Protein 2W4E (pdb70)

Solvent-accessible surface area: 11841 Å² total; per-residue (Å²): 121,150,104,48,90,52,13,0,20,0,0,0,0,12,79,145,8,50,0,0,2,1,96,22,92,50,150,48,42,160,45,77,12,23,8,2,0,22,18,49,24,102,202,76,25,93,61,42,55,0,0,48,52,16,1,114,117,31,6,31,2,59,28,95,71,77,24,101,24,40,24,6,36,2,9,6,43,113,32,31,20,29,13,65,1,14,0,0,8,23,6,96,56,99,137,70,93,101,14,58,40,78,2,74,60,0,4,113,27,10,97,61,17,88,10,83,3,4,6,0,2,2,0,1,26,29,0,63,34,32,0,77,179,102,64,52,60,145,91,15,0,15,0,0,0,0,12,77,140,9,50,0,0,1,2,76,44,116,52,157,30,27,207,42,65,6,12,5,2,0,24,16,42,25,76,185,90,32,98,49,45,53,0,0,47,60,18,1,114,112,26,5,31,2,58,28,96,73,76,25,99,25,39,21,4,40,3,21,4,44,124,27,37,28,27,20,63,1,12,0,0,8,22,4,95,88,139,110,119,37,59,46,79,2,75,60,0,5,106,19,9,93,62,20,86,7,74,6,4,6,0,3,2,0,0,28,31,0,64,33,29,0,78,178,100,59,51,63

Structure (mmCIF, N/CA/C/O backbone):
data_2W4E
#
_entry.id   2W4E
#
_cell.length_a   61.301
_cell.length_b   61.301
_cell.length_c   165.752
_cell.angle_alpha   90.00
_cell.angle_beta   90.00
_cell.angle_gamma   90.00
#
_symmetry.space_group_name_H-M   'P 43 21 2'
#
loop_
_entity.id
_entity.type
_entity.pdbx_description
1 polymer 'MUTT/NUDIX FAMILY PROTEIN'
2 water water
#
loop_
_atom_site.group_PDB
_atom_site.id
_atom_site.type_symbol
_atom_site.label_atom_id
_atom_site.label_alt_id
_atom_site.label_comp_id
_atom_site.label_asym_id
_atom_site.label_entity_id
_atom_site.label_seq_id
_atom_site.pdbx_PDB_ins_code
_atom_site.Cartn_x
_atom_site.Cartn_y
_atom_site.Cartn_z
_atom_site.occupancy
_atom_site.B_iso_or_equiv
_atom_site.auth_seq_id
_atom_site.auth_comp_id
_atom_site.auth_asym_id
_atom_site.auth_atom_id
_atom_site.pdbx_PDB_model_num
ATOM 1 N N . ARG A 1 1 ? -26.609 -4.275 -9.539 1.00 59.23 56 ARG A N 1
ATOM 2 C CA . ARG A 1 1 ? -27.395 -3.481 -8.548 1.00 59.06 56 ARG A CA 1
ATOM 3 C C . ARG A 1 1 ? -26.560 -3.344 -7.281 1.00 58.78 56 ARG A C 1
ATOM 4 O O . ARG A 1 1 ? -26.371 -4.335 -6.553 1.00 59.43 56 ARG A O 1
ATOM 5 N N . PRO A 1 2 ? -26.049 -2.121 -7.012 1.00 58.00 57 PRO A N 1
ATOM 6 C CA . PRO A 1 2 ? -25.040 -2.002 -5.957 1.00 56.96 57 PRO A CA 1
ATOM 7 C C . PRO A 1 2 ? -25.549 -2.180 -4.521 1.00 56.00 57 PRO A C 1
ATOM 8 O O . PRO A 1 2 ? -26.382 -1.413 -4.016 1.00 56.31 57 PRO A O 1
ATOM 12 N N . ARG A 1 3 ? -25.074 -3.254 -3.910 1.00 53.91 58 ARG A N 1
ATOM 13 C CA . ARG A 1 3 ? -24.889 -3.296 -2.479 1.00 51.64 58 ARG A CA 1
ATOM 14 C C . ARG A 1 3 ? -23.475 -3.881 -2.346 1.00 49.72 58 ARG A C 1
ATOM 15 O O . ARG A 1 3 ? -23.123 -4.859 -3.026 1.00 50.00 58 ARG A O 1
ATOM 19 N N . GLY A 1 4 ? -22.635 -3.213 -1.564 1.00 46.79 59 GLY A N 1
ATOM 20 C CA . GLY A 1 4 ? -21.248 -3.638 -1.386 1.00 43.04 59 GLY A CA 1
ATOM 21 C C . GLY A 1 4 ? -21.121 -4.944 -0.620 1.00 39.58 59 GLY A C 1
ATOM 22 O O . GLY A 1 4 ? -22.126 -5.470 -0.132 1.00 39.07 59 GLY A O 1
ATOM 23 N N . PRO A 1 5 ? -19.891 -5.489 -0.532 1.00 37.15 60 PRO A N 1
ATOM 24 C CA . PRO A 1 5 ? -19.749 -6.726 0.230 1.00 34.87 60 PRO A CA 1
ATOM 25 C C . PRO A 1 5 ? -19.968 -6.423 1.724 1.00 32.86 60 PRO A C 1
ATOM 26 O O . PRO A 1 5 ? -19.661 -5.323 2.193 1.00 31.06 60 PRO A O 1
ATOM 30 N N . ARG A 1 6 ? -20.551 -7.377 2.446 1.00 31.48 61 ARG A N 1
ATOM 31 C CA . ARG A 1 6 ? -20.827 -7.196 3.873 1.00 30.03 61 ARG A CA 1
ATOM 32 C C . ARG A 1 6 ? -20.478 -8.477 4.618 1.00 28.19 61 ARG A C 1
ATOM 33 O O . ARG A 1 6 ? -20.633 -9.562 4.075 1.00 27.93 61 ARG A O 1
ATOM 41 N N . ALA A 1 7 ? -20.026 -8.355 5.870 1.00 26.18 62 ALA A N 1
ATOM 42 C CA . ALA A 1 7 ? -19.906 -9.522 6.743 1.00 24.07 62 ALA A CA 1
ATOM 43 C C . ALA A 1 7 ? -20.526 -9.129 8.073 1.00 23.34 62 ALA A C 1
ATOM 44 O O . ALA A 1 7 ? -20.568 -7.931 8.427 1.00 22.64 62 ALA A O 1
ATOM 46 N N A VAL A 1 8 ? -20.993 -10.136 8.804 0.50 22.87 63 VAL A N 1
ATOM 47 N N B VAL A 1 8 ? -21.020 -10.130 8.795 0.50 23.10 63 VAL A N 1
ATOM 48 C CA A VAL A 1 8 ? -21.590 -9.938 10.114 0.50 21.55 63 VAL A CA 1
ATOM 49 C CA B VAL A 1 8 ? -21.592 -9.941 10.123 0.50 22.09 63 VAL A CA 1
ATOM 50 C C A VAL A 1 8 ? -20.665 -10.509 11.180 0.50 21.93 63 VAL A C 1
ATOM 51 C C B VAL A 1 8 ? -20.628 -10.483 11.160 0.50 22.20 63 VAL A C 1
ATOM 52 O O A VAL A 1 8 ? -20.016 -11.517 10.943 0.50 21.95 63 VAL A O 1
ATOM 53 O O B VAL A 1 8 ? -19.924 -11.446 10.887 0.50 22.08 63 VAL A O 1
ATOM 60 N N . PHE A 1 9 ? -20.535 -9.815 12.314 1.00 21.67 64 PHE A N 1
ATOM 61 C CA . PHE A 1 9 ? -19.702 -10.286 13.408 1.00 22.16 64 PHE A CA 1
ATOM 62 C C . PHE A 1 9 ? -20.641 -10.386 14.587 1.00 21.38 64 PHE A C 1
ATOM 63 O O . PHE A 1 9 ? -21.451 -9.493 14.822 1.00 22.85 64 PHE A O 1
ATOM 71 N N . ILE A 1 10 ? -20.539 -11.482 15.312 1.00 20.71 65 ILE A N 1
ATOM 72 C CA . ILE A 1 10 ? -21.435 -11.776 16.414 1.00 18.53 65 ILE A CA 1
ATOM 73 C C . ILE A 1 10 ? -20.674 -12.103 17.668 1.00 17.96 65 ILE A C 1
ATOM 74 O O . ILE A 1 10 ? -19.935 -13.121 17.733 1.00 17.87 65 ILE A O 1
ATOM 79 N N . LEU A 1 11 ? -20.902 -11.302 18.694 1.00 17.33 66 LEU A N 1
ATOM 80 C CA . LEU A 1 11 ? -20.423 -11.649 20.020 1.00 18.76 66 LEU A CA 1
ATOM 81 C C . LEU A 1 11 ? -21.529 -12.443 20.763 1.00 17.03 66 LEU A C 1
ATOM 82 O O . LEU A 1 11 ? -22.515 -11.863 21.190 1.00 17.74 66 LEU A O 1
ATOM 87 N N . PRO A 1 12 ? -21.374 -13.773 20.911 1.00 19.23 67 PRO A N 1
ATOM 88 C CA . PRO A 1 12 ? -22.445 -14.568 21.488 1.00 18.32 67 PRO A CA 1
ATOM 89 C C . PRO A 1 12 ? -22.226 -14.701 23.002 1.00 19.63 67 PRO A C 1
ATOM 90 O O . PRO A 1 12 ? -21.101 -15.038 23.448 1.00 19.41 67 PRO A O 1
ATOM 94 N N . VAL A 1 13 ? -23.263 -14.418 23.795 1.00 19.31 68 VAL A N 1
ATOM 95 C CA . VAL A 1 13 ? -23.138 -14.476 25.256 1.00 19.52 68 VAL A CA 1
ATOM 96 C C . VAL A 1 13 ? -24.259 -15.372 25.814 1.00 21.34 68 VAL A C 1
ATOM 97 O O . VAL A 1 13 ? -25.447 -15.190 25.470 1.00 20.50 68 VAL A O 1
ATOM 101 N N . THR A 1 14 ? -23.889 -16.312 26.675 1.00 21.71 69 THR A N 1
ATOM 102 C CA . THR A 1 14 ? -24.877 -17.239 27.273 1.00 23.82 69 THR A CA 1
ATOM 103 C C . THR A 1 14 ? -25.662 -16.575 28.429 1.00 23.88 69 THR A C 1
ATOM 104 O O . THR A 1 14 ? -25.280 -15.483 28.904 1.00 23.61 69 THR A O 1
ATOM 108 N N . ALA A 1 15 ? -26.745 -17.220 28.862 1.00 23.41 70 ALA A N 1
ATOM 109 C CA . ALA A 1 15 ? -27.492 -16.829 30.071 1.00 25.25 70 ALA A CA 1
ATOM 110 C C . ALA A 1 15 ? -26.582 -16.699 31.283 1.00 25.90 70 ALA A C 1
ATOM 111 O O . ALA A 1 15 ? -26.830 -15.877 32.155 1.00 27.58 70 ALA A O 1
ATOM 113 N N . GLN A 1 16 ? -25.526 -17.503 31.323 1.00 26.08 71 GLN A N 1
ATOM 114 C CA . GLN A 1 16 ? -24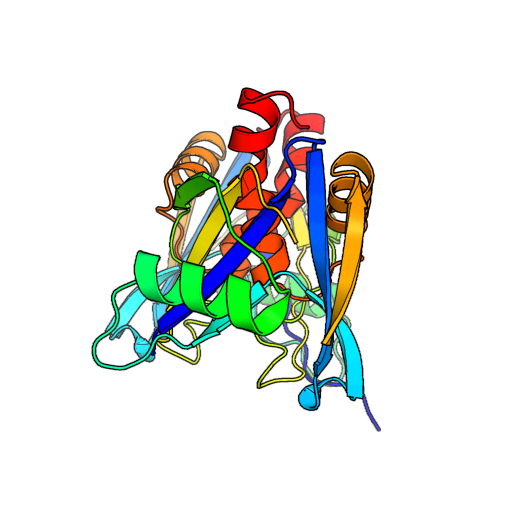.541 -17.469 32.410 1.00 28.10 71 GLN A CA 1
ATOM 115 C C . GLN A 1 16 ? -23.476 -16.366 32.264 1.00 27.85 71 GLN A C 1
ATOM 116 O O . GLN A 1 16 ? -22.586 -16.273 33.097 1.00 30.53 71 GLN A O 1
ATOM 122 N N . GLY A 1 17 ? -23.536 -15.540 31.240 1.00 26.31 72 GLY A N 1
ATOM 123 C CA . GLY A 1 17 ? -22.519 -14.473 31.091 1.00 26.12 72 GLY A CA 1
ATOM 124 C C . GLY A 1 17 ? -21.160 -14.987 30.654 1.00 25.21 72 GLY A C 1
ATOM 125 O O . GLY A 1 17 ? -20.140 -14.512 31.142 1.00 24.88 72 GLY A O 1
ATOM 126 N N . GLU A 1 18 ? -21.155 -15.997 29.774 1.00 24.69 73 GLU A N 1
ATOM 127 C CA . GLU A 1 18 ? -19.938 -16.448 29.119 1.00 25.21 73 GLU A CA 1
ATOM 128 C C . GLU A 1 18 ? -19.961 -16.037 27.665 1.00 25.04 73 GLU A C 1
ATOM 129 O O . GLU A 1 18 ? -21.031 -16.046 27.025 1.00 24.96 73 GLU A O 1
ATOM 135 N N . ALA A 1 19 ? -18.803 -15.642 27.151 1.00 24.05 74 ALA A N 1
ATOM 136 C CA . ALA A 1 19 ? -18.683 -15.368 25.720 1.00 24.83 74 ALA A CA 1
ATOM 137 C C . ALA A 1 19 ? -18.384 -16.674 25.007 1.00 24.90 74 ALA A C 1
ATOM 138 O O . ALA A 1 19 ? -17.619 -17.501 25.505 1.00 26.01 74 ALA A O 1
ATOM 140 N N . VAL A 1 20 ? -18.962 -16.851 23.834 1.00 24.15 75 VAL A N 1
ATOM 141 C CA . VAL A 1 20 ? -18.639 -17.989 23.010 1.00 24.03 75 VAL A CA 1
ATOM 142 C C . VAL A 1 20 ? -17.684 -17.562 21.896 1.00 24.54 75 VAL A C 1
ATOM 143 O O . VAL A 1 20 ? -18.135 -17.028 20.880 1.00 23.99 75 VAL A O 1
ATOM 147 N N . LEU A 1 21 ? -16.389 -17.813 22.102 1.00 22.98 76 LEU A N 1
ATOM 148 C CA . LEU A 1 21 ? -15.351 -17.474 21.121 1.00 25.23 76 LEU A CA 1
ATOM 149 C C . LEU A 1 21 ? -14.940 -18.666 20.285 1.00 24.85 76 LEU A C 1
ATOM 150 O O . LEU A 1 21 ? -15.309 -19.786 20.578 1.00 24.92 76 LEU A O 1
ATOM 155 N N . ILE A 1 22 ? -14.162 -18.409 19.242 1.00 25.71 77 ILE A N 1
ATOM 156 C CA . ILE A 1 22 ? -13.526 -19.471 18.473 1.00 26.28 77 ILE A CA 1
ATOM 157 C C . ILE A 1 22 ? -12.021 -19.234 18.331 1.00 27.10 77 ILE A C 1
ATOM 158 O O . ILE A 1 22 ? -11.556 -18.080 18.409 1.00 26.64 77 ILE A O 1
ATOM 163 N N . ARG A 1 23 ? -11.271 -20.323 18.148 1.00 27.87 78 ARG A N 1
ATOM 164 C CA . ARG A 1 23 ? -9.854 -20.222 17.749 1.00 28.65 78 ARG A CA 1
ATOM 1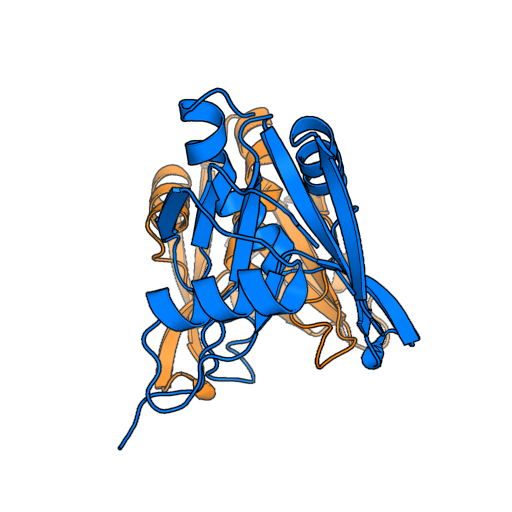65 C C . ARG A 1 23 ? -9.859 -20.795 16.373 1.00 28.27 78 ARG A C 1
ATOM 166 O O . ARG A 1 23 ? -10.198 -21.956 16.162 1.00 29.73 78 ARG A O 1
ATOM 174 N N . GLN A 1 24 ? -9.534 -19.951 15.419 1.00 27.53 79 GLN A N 1
ATOM 175 C CA . GLN A 1 24 ? -9.595 -20.305 14.038 1.00 26.80 79 GLN A CA 1
ATOM 176 C C . GLN A 1 24 ? -8.208 -20.161 13.423 1.00 26.19 79 GLN A C 1
ATOM 177 O O . GLN A 1 24 ? -7.565 -19.147 13.615 1.00 24.89 79 GLN A O 1
ATOM 183 N N . PHE A 1 25 ? -7.769 -21.186 12.694 1.00 27.05 80 PHE 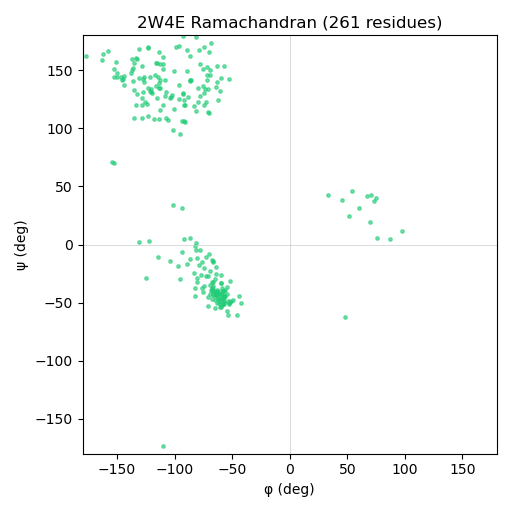A N 1
ATOM 184 C CA . PHE A 1 25 ? -6.527 -21.103 11.916 1.00 28.34 80 PHE A CA 1
ATOM 185 C C . PHE A 1 25 ? -6.660 -19.990 10.878 1.00 27.78 80 PHE A C 1
ATOM 186 O O . PHE A 1 25 ? -7.675 -19.900 10.176 1.00 29.08 80 PHE A O 1
ATOM 194 N N . ARG A 1 26 ? -5.657 -19.130 10.795 1.00 26.72 81 ARG A N 1
ATOM 195 C CA . ARG A 1 26 ? -5.622 -18.116 9.766 1.00 26.75 81 ARG A CA 1
ATOM 196 C C . ARG A 1 26 ? -4.344 -18.215 8.970 1.00 26.77 81 ARG A C 1
ATOM 197 O O . ARG A 1 26 ? -3.231 -18.039 9.504 1.00 26.08 81 ARG A O 1
ATOM 205 N N . TYR A 1 27 ? -4.490 -18.428 7.675 1.00 25.89 82 TYR A N 1
ATOM 206 C CA . TYR A 1 27 ? -3.329 -18.607 6.812 1.00 25.66 82 TYR A CA 1
ATOM 207 C C . TYR A 1 27 ? -2.297 -17.471 6.840 1.00 24.07 82 TYR A C 1
ATOM 208 O O . TYR A 1 27 ? -1.074 -17.733 6.812 1.00 23.60 82 TYR A O 1
ATOM 217 N N . PRO A 1 28 ? -2.748 -16.204 6.909 1.00 23.72 83 PRO A N 1
ATOM 218 C CA . PRO A 1 28 ? -1.670 -15.233 6.956 1.00 23.70 83 PRO A CA 1
ATOM 219 C C . PRO A 1 28 ? -0.823 -15.288 8.231 1.00 23.64 83 PRO A C 1
ATOM 220 O O . PRO A 1 28 ? 0.264 -14.695 8.258 1.00 22.53 83 PRO A O 1
ATOM 224 N N . LEU A 1 29 ? -1.317 -15.974 9.265 1.00 22.98 84 LEU A N 1
ATOM 225 C CA . LEU A 1 29 ? -0.549 -16.134 10.508 1.00 24.29 84 LEU A CA 1
ATOM 226 C C . LEU A 1 29 ? 0.200 -17.476 10.567 1.00 24.29 84 LEU A C 1
ATOM 227 O O . LEU A 1 29 ? 1.131 -17.586 11.338 1.00 24.64 84 LEU A O 1
ATOM 232 N N . ARG A 1 30 ? -0.211 -18.452 9.747 1.00 24.54 85 ARG A N 1
ATOM 233 C CA . ARG A 1 30 ? 0.075 -19.906 9.927 1.00 24.52 85 ARG A CA 1
ATOM 234 C C . ARG A 1 30 ? -0.169 -20.320 11.363 1.00 24.82 85 ARG A C 1
ATOM 235 O O . ARG A 1 30 ? 0.598 -21.089 11.934 1.00 24.69 85 ARG A O 1
ATOM 243 N N . ALA A 1 31 ? -1.203 -19.764 11.963 1.00 23.99 86 ALA A N 1
ATOM 244 C CA . ALA A 1 31 ? -1.508 -20.048 13.370 1.00 24.60 86 ALA A CA 1
ATOM 245 C C . ALA A 1 31 ? -2.972 -19.745 13.591 1.00 25.43 86 ALA A C 1
ATOM 246 O O . ALA A 1 31 ? -3.617 -19.088 12.747 1.00 26.70 86 ALA A O 1
ATOM 248 N N . THR A 1 32 ? -3.484 -20.198 14.722 1.00 25.01 87 THR A N 1
ATOM 249 C CA . THR A 1 32 ? -4.855 -19.886 15.132 1.00 24.58 87 THR A CA 1
ATOM 250 C C . THR A 1 32 ? -4.867 -18.552 15.881 1.00 24.12 87 THR A C 1
ATOM 251 O O . THR A 1 32 ? -3.806 -18.032 16.342 1.00 23.63 87 THR A O 1
ATOM 255 N N . ILE A 1 33 ? -6.050 -17.967 15.983 1.00 22.64 88 ILE A N 1
ATOM 256 C CA . ILE A 1 33 ? -6.222 -16.717 16.705 1.00 22.80 88 ILE A CA 1
ATOM 257 C C . ILE A 1 33 ? -7.643 -16.684 17.275 1.00 23.13 88 ILE A C 1
ATOM 258 O O . ILE A 1 33 ? -8.576 -17.210 16.660 1.00 23.42 88 ILE A O 1
ATOM 263 N N . THR A 1 34 ? -7.768 -16.107 18.469 1.00 23.19 89 THR A N 1
ATOM 264 C CA . THR A 1 34 ? -9.036 -15.977 19.186 1.00 24.27 89 THR A CA 1
ATOM 265 C C . THR A 1 34 ? -9.903 -14.905 18.503 1.00 23.59 89 THR A C 1
ATOM 266 O O . THR A 1 34 ? -9.464 -13.734 18.325 1.00 24.10 89 THR A O 1
ATOM 270 N N . GLU A 1 35 ? -11.100 -15.316 18.103 1.00 21.66 90 GLU A N 1
ATOM 271 C CA . GLU A 1 35 ? -12.040 -14.449 17.400 1.00 22.43 90 GLU A CA 1
ATOM 272 C C . GLU A 1 35 ? -13.452 -14.637 17.946 1.00 22.32 90 GLU A C 1
ATOM 273 O O . GLU A 1 35 ? -13.759 -15.663 18.580 1.00 22.00 90 GLU A O 1
ATOM 279 N N . ILE A 1 36 ? -14.306 -13.653 17.703 1.00 21.95 91 ILE A N 1
ATOM 280 C CA . ILE A 1 36 ? -15.777 -13.888 17.824 1.00 21.42 91 ILE A CA 1
ATOM 281 C C . ILE A 1 36 ? -16.297 -14.562 16.532 1.00 21.35 91 ILE A C 1
ATOM 282 O O . ILE A 1 36 ? -15.511 -14.826 15.616 1.00 21.97 91 ILE A O 1
ATOM 287 N N . VAL A 1 37 ? -17.594 -14.884 16.471 1.00 20.76 92 VAL A N 1
ATOM 288 C CA . VAL A 1 37 ? -18.205 -15.525 15.308 1.00 21.20 92 VAL A CA 1
ATOM 289 C C . VAL A 1 37 ? -18.308 -14.535 14.175 1.00 22.18 92 VAL A C 1
ATOM 290 O O . VAL A 1 37 ? -18.598 -13.368 14.419 1.00 23.97 92 VAL A O 1
ATOM 294 N N . ALA A 1 38 ? -18.077 -14.975 12.936 1.00 22.64 93 ALA A N 1
ATOM 295 C CA . ALA A 1 38 ? -18.210 -14.062 11.809 1.00 23.44 93 ALA A CA 1
ATOM 296 C C . ALA A 1 38 ? -18.308 -14.809 10.494 1.00 24.04 93 ALA A C 1
ATOM 297 O O . ALA A 1 38 ? -17.853 -15.949 10.388 1.00 24.36 93 ALA A O 1
ATOM 299 N N . GLY A 1 39 ? -18.864 -14.144 9.484 1.00 24.76 94 GLY A N 1
ATOM 300 C CA . GLY A 1 39 ? -18.969 -14.695 8.138 1.00 26.21 94 GLY A CA 1
ATOM 301 C C . GLY A 1 39 ? -19.589 -13.700 7.168 1.00 27.69 94 GLY A C 1
ATOM 302 O O . GLY A 1 39 ? -20.246 -12.738 7.577 1.00 25.99 94 GLY A O 1
ATOM 303 N N . GLY A 1 40 ? -19.396 -13.946 5.872 1.00 29.67 95 GLY A N 1
ATOM 304 C CA . GLY A 1 40 ? -19.951 -13.047 4.848 1.00 31.33 95 GLY A CA 1
ATOM 305 C C . GLY A 1 40 ? -21.460 -13.140 4.809 1.00 32.63 95 GLY A C 1
ATOM 306 O O . GLY A 1 40 ? -22.020 -14.190 5.123 1.00 31.94 95 GLY A O 1
ATOM 307 N N . VAL A 1 41 ? -22.118 -12.042 4.430 1.00 33.85 96 VAL A N 1
ATOM 308 C CA . VAL A 1 41 ? -23.569 -12.017 4.266 1.00 36.14 96 VAL A CA 1
ATOM 309 C C . VAL A 1 41 ? -23.862 -12.436 2.820 1.00 39.77 96 VAL A C 1
ATOM 310 O O . VAL A 1 41 ? -23.295 -11.859 1.895 1.00 40.03 96 VAL A O 1
ATOM 314 N N . GLU A 1 42 ? -24.721 -13.439 2.640 1.00 43.09 97 GLU A N 1
ATOM 315 C CA . GLU A 1 42 ? -25.082 -13.957 1.299 1.00 47.16 97 GLU A CA 1
ATOM 316 C C . GLU A 1 42 ? -25.942 -12.998 0.473 1.00 48.79 97 GLU A C 1
ATOM 317 O O . GLU A 1 42 ? -26.494 -12.032 1.009 1.00 49.20 97 GLU A O 1
ATOM 323 N N . LYS A 1 43 ? -26.039 -13.289 -0.834 1.00 51.23 98 LYS A N 1
ATOM 324 C CA . LYS A 1 43 ? -26.708 -12.432 -1.849 1.00 52.84 98 LYS A CA 1
ATOM 325 C C . LYS A 1 43 ? -28.062 -11.899 -1.425 1.00 53.12 98 LYS A C 1
ATOM 326 O O . LYS A 1 43 ? -28.283 -10.682 -1.382 1.00 53.75 98 LYS A O 1
ATOM 332 N N . GLY A 1 44 ? -28.977 -12.825 -1.155 1.00 53.42 99 GLY A N 1
ATOM 333 C CA . GLY A 1 44 ? -30.341 -12.460 -0.851 1.00 53.00 99 GLY A CA 1
ATOM 334 C C . GLY A 1 44 ? -30.559 -12.523 0.637 1.00 52.84 99 GLY A C 1
ATOM 335 O O . GLY A 1 44 ? -31.660 -12.871 1.085 1.00 53.63 99 GLY A O 1
ATOM 336 N N . GLU A 1 45 ? -29.517 -12.183 1.407 1.00 51.30 100 GLU A N 1
ATOM 337 C CA . GLU A 1 45 ? -29.585 -12.343 2.854 1.00 49.26 100 GLU A CA 1
ATOM 338 C C . GLU A 1 45 ? -29.702 -11.036 3.590 1.00 48.01 100 GLU A C 1
ATOM 339 O O . GLU A 1 45 ? -28.952 -10.102 3.356 1.00 47.90 100 GLU A O 1
ATOM 345 N N . ASP A 1 46 ? -30.659 -10.989 4.495 1.00 46.50 101 ASP A N 1
ATOM 346 C CA . ASP A 1 46 ? -30.790 -9.899 5.424 1.00 45.85 101 ASP A CA 1
ATOM 347 C C . ASP A 1 46 ? -29.753 -10.053 6.552 1.00 44.02 101 ASP A C 1
ATOM 348 O O . ASP A 1 46 ? -29.294 -11.171 6.819 1.00 42.83 101 ASP A O 1
ATOM 353 N N . LEU A 1 47 ? -29.390 -8.939 7.196 1.00 42.15 102 LEU A N 1
ATOM 354 C CA . LEU A 1 47 ? -28.321 -8.937 8.205 1.00 41.26 102 LEU A CA 1
ATOM 355 C C . LEU A 1 47 ? -28.675 -9.849 9.375 1.00 39.28 102 LEU A C 1
ATOM 356 O O . LEU A 1 47 ? -27.837 -10.666 9.788 1.00 38.59 102 LEU A O 1
ATOM 361 N N . GLY A 1 48 ? -29.918 -9.713 9.861 1.00 37.47 103 GLY A N 1
ATOM 362 C CA . GLY A 1 48 ? -30.471 -10.526 10.959 1.00 35.24 103 GLY A CA 1
ATOM 363 C C . GLY A 1 48 ? -30.346 -11.998 10.651 1.00 33.98 103 GLY A C 1
ATOM 364 O O . GLY A 1 48 ? -29.927 -12.784 11.498 1.00 32.54 103 GLY A O 1
ATOM 365 N N . ALA A 1 49 ? -30.653 -12.365 9.398 1.00 33.26 104 ALA A N 1
ATOM 366 C CA . ALA A 1 49 ? -30.657 -13.768 8.972 1.00 32.75 104 ALA A CA 1
ATOM 367 C C . ALA A 1 49 ? -29.265 -14.346 8.772 1.00 32.48 104 ALA A C 1
ATOM 368 O O . ALA A 1 49 ? -29.010 -15.512 9.131 1.00 33.41 104 ALA A O 1
ATOM 370 N N . ALA A 1 50 ? -28.364 -13.560 8.180 1.00 31.23 105 ALA A N 1
ATOM 371 C CA . ALA A 1 50 ? -26.956 -13.968 8.088 1.00 30.33 105 ALA A CA 1
ATOM 372 C C . ALA A 1 50 ? -26.388 -14.249 9.502 1.00 29.38 105 ALA A C 1
ATOM 373 O O . ALA A 1 50 ? -25.680 -15.249 9.731 1.00 29.21 105 ALA A O 1
ATOM 375 N N . ALA A 1 51 ? -26.709 -13.361 10.431 1.00 28.80 106 ALA A N 1
ATOM 376 C CA . ALA A 1 51 ? -26.214 -13.479 11.830 1.00 29.30 106 ALA A CA 1
ATOM 377 C C . ALA A 1 51 ? -26.621 -14.802 12.496 1.00 28.92 106 ALA A C 1
ATOM 378 O O . ALA A 1 51 ? -25.759 -15.534 12.960 1.00 29.58 106 ALA A O 1
ATOM 380 N N . ALA A 1 52 ? -27.909 -15.154 12.465 1.00 30.07 107 ALA A N 1
ATOM 381 C CA . ALA A 1 52 ? -28.375 -16.426 13.028 1.00 29.52 107 ALA A CA 1
ATOM 382 C C . ALA A 1 52 ? -27.746 -17.650 12.337 1.00 29.58 107 ALA A C 1
ATOM 383 O O . ALA A 1 52 ? -27.285 -18.592 13.005 1.00 29.61 107 ALA A O 1
ATOM 385 N N . ARG A 1 53 ? -27.667 -17.600 11.006 1.00 29.08 108 ARG A N 1
ATOM 386 C CA . ARG A 1 53 ? -27.068 -18.658 10.235 1.00 29.18 108 ARG A CA 1
ATOM 387 C C . ARG A 1 53 ? -25.624 -18.936 10.663 1.00 28.91 108 ARG A C 1
ATOM 388 O O . ARG A 1 53 ? -25.235 -20.081 10.926 1.00 29.07 108 ARG A O 1
ATOM 396 N N . GLU A 1 54 ? -24.840 -17.873 10.751 1.00 29.15 109 GLU A N 1
ATOM 397 C CA . GLU A 1 54 ? -23.449 -17.943 11.131 1.00 29.13 109 GLU A CA 1
ATOM 398 C C . GLU A 1 54 ? -23.262 -18.472 12.547 1.00 28.51 109 GLU A C 1
ATOM 399 O O . GLU A 1 54 ? -22.361 -19.325 12.816 1.00 27.29 109 GLU A O 1
ATOM 405 N N . LEU A 1 55 ? -24.074 -17.939 13.465 1.00 27.13 110 LEU A N 1
ATOM 406 C CA . LEU A 1 55 ? -24.049 -18.423 14.857 1.00 26.72 110 LEU A CA 1
ATOM 407 C C . LEU A 1 55 ? -24.359 -19.930 14.919 1.00 27.30 110 LEU A C 1
ATOM 408 O O . LEU A 1 55 ? -23.667 -20.705 15.586 1.00 27.64 110 LEU A O 1
ATOM 413 N N . LEU A 1 56 ? -25.381 -20.347 14.189 1.00 29.18 111 LEU A N 1
ATOM 414 C CA . LEU A 1 56 ? -25.700 -21.783 14.087 1.00 30.67 111 LEU A CA 1
ATOM 415 C C . LEU A 1 56 ? -24.551 -22.625 13.476 1.00 31.08 111 LEU A C 1
ATOM 416 O O . LEU A 1 56 ? -24.083 -23.587 14.092 1.00 30.42 111 LEU A O 1
ATOM 421 N N . GLU A 1 57 ? -24.078 -22.220 12.294 1.00 32.80 112 GLU A N 1
ATOM 422 C CA . GLU A 1 57 ? -23.062 -22.960 11.561 1.00 34.08 112 GLU A CA 1
ATOM 423 C C . GLU A 1 57 ? -21.690 -22.989 12.241 1.00 33.65 112 GLU A C 1
ATOM 424 O O . GLU A 1 57 ? -21.028 -24.036 12.262 1.00 34.07 112 GLU A O 1
ATOM 430 N N . GLU A 1 58 ? -21.252 -21.877 12.828 1.00 32.98 113 GLU A N 1
ATOM 431 C CA . GLU A 1 58 ? -19.897 -21.832 13.375 1.00 31.92 113 GLU A CA 1
ATOM 432 C C . GLU A 1 58 ? -19.761 -22.433 14.767 1.00 31.48 113 GLU A C 1
ATOM 433 O O . GLU A 1 58 ? -18.734 -23.024 15.050 1.00 31.66 113 GLU A O 1
ATOM 439 N N . VAL A 1 59 ? -20.749 -22.255 15.646 1.00 29.64 114 VAL A N 1
ATOM 440 C CA . VAL A 1 59 ? -20.603 -22.708 17.033 1.00 28.74 114 VAL A CA 1
ATOM 441 C C . VAL A 1 59 ? -21.785 -23.528 17.533 1.00 28.29 114 VAL A C 1
ATOM 442 O O . VAL A 1 59 ? -21.814 -23.908 18.707 1.00 27.78 114 VAL A O 1
ATOM 446 N N . GLY A 1 60 ? -22.747 -23.751 16.648 1.00 27.60 115 GLY A N 1
ATOM 447 C CA . GLY A 1 60 ? -23.971 -24.514 16.958 1.00 28.55 115 GLY A CA 1
ATOM 448 C C . GLY A 1 60 ? -24.817 -23.738 17.951 1.00 27.75 115 GLY A C 1
ATOM 449 O O . GLY A 1 60 ? -25.346 -24.312 18.891 1.00 27.22 115 GLY A O 1
ATOM 450 N N . GLY A 1 61 ? -24.919 -22.431 17.755 1.00 27.31 116 GLY A N 1
ATOM 451 C CA . GLY A 1 61 ? -25.544 -21.568 18.768 1.00 26.65 116 GLY A CA 1
ATOM 452 C C . GLY A 1 61 ? -26.866 -21.044 18.276 1.00 25.27 116 GLY A C 1
ATOM 453 O O . GLY A 1 61 ? -27.075 -20.982 17.074 1.00 25.79 116 GLY A O 1
ATOM 454 N N . ALA A 1 62 ? -27.769 -20.681 19.204 1.00 24.30 117 ALA A N 1
ATOM 455 C CA . ALA A 1 62 ? -28.963 -19.876 18.891 1.00 22.52 117 ALA A CA 1
ATOM 456 C C . ALA A 1 62 ? -29.117 -18.823 19.976 1.00 22.15 117 ALA A C 1
ATOM 457 O O . ALA A 1 62 ? -28.751 -19.060 21.105 1.00 22.01 117 ALA A O 1
ATOM 459 N N . ALA A 1 63 ? -29.687 -17.672 19.656 1.00 21.35 118 ALA A N 1
ATOM 460 C CA . ALA A 1 63 ? -29.742 -16.556 20.605 1.00 22.31 118 ALA A CA 1
ATOM 461 C C . ALA A 1 63 ? -31.189 -16.210 20.970 1.00 22.48 118 ALA A C 1
ATOM 462 O O . ALA A 1 63 ? -32.065 -16.286 20.119 1.00 23.01 118 ALA A O 1
ATOM 464 N N . SER A 1 64 ? -31.419 -15.787 22.205 1.00 20.90 119 SER A N 1
ATOM 465 C CA . SER A 1 64 ? -32.741 -15.314 22.641 1.00 21.48 119 SER A CA 1
ATOM 466 C C . SER A 1 64 ? -33.009 -13.889 22.215 1.00 21.03 119 SER A C 1
ATOM 467 O O . SER A 1 64 ? -34.176 -13.519 21.940 1.00 20.20 119 SER A O 1
ATOM 470 N N . GLU A 1 65 ? -31.945 -13.070 22.143 1.00 20.54 120 GLU A N 1
ATOM 471 C CA . GLU A 1 65 ? -32.070 -11.613 21.840 1.00 21.34 120 GLU A CA 1
ATOM 472 C C . GLU A 1 65 ? -30.848 -11.126 21.028 1.00 22.41 120 GLU A C 1
ATOM 473 O O . GLU A 1 65 ? -29.719 -11.587 21.258 1.00 21.80 120 GLU A O 1
ATOM 479 N N . TRP A 1 66 ? -31.079 -10.199 20.108 1.00 24.02 121 TRP A N 1
ATOM 480 C CA . TRP A 1 66 ? -30.023 -9.627 19.251 1.00 24.69 121 TRP A CA 1
ATOM 481 C C . TRP A 1 66 ? -29.962 -8.125 19.456 1.00 23.84 121 TRP A C 1
ATOM 482 O O . TRP A 1 66 ? -30.990 -7.463 19.434 1.00 25.01 121 TRP A O 1
ATOM 493 N N . VAL A 1 67 ? -28.773 -7.579 19.659 1.00 23.31 122 VAL A N 1
ATOM 494 C CA . VAL A 1 67 ? -28.588 -6.128 19.839 1.00 22.90 122 VAL A CA 1
ATOM 495 C C . VAL A 1 67 ? -27.585 -5.662 18.760 1.00 24.24 122 VAL A C 1
ATOM 496 O O . VAL A 1 67 ? -26.397 -6.043 18.807 1.00 21.81 122 VAL A O 1
ATOM 500 N N . PRO A 1 68 ? -28.060 -4.881 17.754 1.00 25.35 123 PRO A N 1
ATOM 501 C CA . PRO A 1 68 ? -27.137 -4.434 16.710 1.00 25.21 123 PRO A CA 1
ATOM 502 C C . PRO A 1 68 ? -26.193 -3.381 17.241 1.00 24.23 123 PRO A C 1
ATOM 503 O O . PRO A 1 68 ? -26.567 -2.584 18.077 1.00 24.03 123 PRO A O 1
ATOM 507 N N . LEU A 1 69 ? -24.961 -3.379 16.758 1.00 23.52 124 LEU A N 1
ATOM 508 C CA . LEU A 1 69 ? -23.949 -2.392 17.231 1.00 23.06 124 LEU A CA 1
ATOM 509 C C . LEU A 1 69 ? -23.441 -1.626 16.020 1.00 22.76 124 LEU A C 1
ATOM 510 O O . LEU A 1 69 ? -23.717 -2.036 14.901 1.00 22.56 124 LEU A O 1
ATOM 515 N N . PRO A 1 70 ? -22.687 -0.520 16.216 1.00 23.41 125 PRO A N 1
ATOM 516 C CA . PRO A 1 70 ? -22.326 0.291 15.017 1.00 23.94 125 PRO A CA 1
ATOM 517 C C . PRO A 1 70 ? -21.465 -0.431 13.953 1.00 22.91 125 PRO A C 1
ATOM 518 O O . PRO A 1 70 ? -20.368 -0.886 14.266 1.00 23.09 125 PRO A O 1
ATOM 522 N N . GLY A 1 71 ? -21.929 -0.462 12.706 1.00 21.72 126 GLY A N 1
ATOM 523 C CA . GLY A 1 71 ? -21.124 -0.943 11.570 1.00 22.23 126 GLY A CA 1
ATOM 524 C C . GLY A 1 71 ? -19.798 -0.191 11.369 1.00 21.87 126 GLY A C 1
ATOM 525 O O . GLY A 1 71 ? -19.671 0.964 11.796 1.00 22.63 126 GLY A O 1
ATOM 526 N N . PHE A 1 72 ? -18.798 -0.840 10.778 1.00 21.03 127 PHE A N 1
ATOM 527 C CA . PHE A 1 72 ? -17.478 -0.182 10.542 1.00 21.94 127 PHE A CA 1
ATOM 528 C C . PHE A 1 72 ? -16.781 -0.756 9.321 1.00 21.57 127 PHE A C 1
ATOM 529 O O . PHE A 1 72 ? -17.049 -1.890 8.955 1.00 21.48 127 PHE A O 1
ATOM 537 N N . TYR A 1 73 ? -15.870 0.019 8.733 1.00 22.28 128 TYR A N 1
ATOM 538 C CA . TYR A 1 73 ? -14.954 -0.472 7.695 1.00 23.92 128 TYR A CA 1
ATOM 539 C C . TYR A 1 73 ? -13.652 -0.959 8.348 1.00 23.19 128 TYR A C 1
ATOM 540 O O . TYR A 1 73 ? -12.965 -0.176 9.014 1.00 22.27 128 TYR A O 1
ATOM 549 N N . PRO A 1 74 ? -13.307 -2.233 8.164 1.00 24.20 129 PRO A N 1
ATOM 550 C CA . PRO A 1 74 ? -12.100 -2.755 8.796 1.00 24.92 129 PRO A CA 1
ATOM 551 C C . PRO A 1 74 ? -10.809 -2.196 8.162 1.00 26.34 129 PRO A C 1
ATOM 552 O O . PRO A 1 74 ? -9.779 -2.111 8.834 1.00 26.58 129 PRO A O 1
ATOM 556 N N . GLN A 1 75 ? -10.871 -1.820 6.887 1.00 27.21 130 GLN A N 1
ATOM 557 C CA . GLN A 1 75 ? -9.685 -1.364 6.170 1.00 28.82 130 GLN A CA 1
ATOM 558 C C . GLN A 1 75 ? -10.082 -0.404 5.039 1.00 28.52 130 GLN A C 1
ATOM 559 O O . GLN A 1 75 ? -9.987 -0.747 3.869 1.00 28.79 130 GLN A O 1
ATOM 565 N N . PRO A 1 76 ? -10.543 0.806 5.400 1.00 29.32 131 PRO A N 1
ATOM 566 C CA . PRO A 1 76 ? -11.138 1.693 4.380 1.00 29.97 131 PRO A CA 1
ATOM 567 C C . PRO A 1 76 ? -10.114 2.256 3.386 1.00 31.47 131 PRO A C 1
ATOM 568 O O . PRO A 1 76 ? -10.508 2.848 2.375 1.00 32.02 131 PRO A O 1
ATOM 572 N N . SER A 1 77 ? -8.827 2.041 3.644 1.00 33.29 132 SER A N 1
ATOM 573 C CA . SER A 1 77 ? -7.776 2.537 2.747 1.00 34.63 132 SER A CA 1
ATOM 574 C C . SER A 1 77 ? -7.715 1.657 1.520 1.00 35.05 132 SER A C 1
ATOM 575 O O . SER A 1 77 ? -7.523 2.166 0.413 1.00 35.94 132 SER A O 1
ATOM 578 N N . ILE A 1 78 ? -7.912 0.341 1.702 1.00 35.00 133 ILE A N 1
ATOM 579 C CA . ILE A 1 78 ? -7.849 -0.621 0.575 1.00 34.49 133 ILE A CA 1
ATOM 580 C C . ILE A 1 78 ? -9.148 -1.334 0.202 1.00 34.39 133 ILE A C 1
ATOM 581 O O . ILE A 1 78 ? -9.205 -2.020 -0.823 1.00 35.03 133 ILE A O 1
ATOM 586 N N . SER A 1 79 ? -10.181 -1.221 1.028 1.00 32.95 134 SER A N 1
ATOM 587 C CA . SER A 1 79 ? -11.372 -2.027 0.761 1.00 31.33 134 SER A CA 1
ATOM 588 C C . SER A 1 79 ? -12.658 -1.318 1.134 1.00 30.03 134 SER A C 1
ATOM 589 O O . SER A 1 79 ? -12.709 -0.636 2.160 1.00 29.70 134 SER A O 1
ATOM 592 N N . GLY A 1 80 ? -13.703 -1.493 0.314 1.00 27.95 135 GLY A N 1
ATOM 593 C CA . GLY A 1 80 ? -15.017 -0.975 0.689 1.00 26.40 135 GLY A CA 1
ATOM 594 C C . GLY A 1 80 ? -15.906 -1.870 1.562 1.00 25.74 135 GLY A C 1
ATOM 595 O O . GLY A 1 80 ? -17.050 -1.508 1.827 1.00 24.87 135 GLY A O 1
ATOM 596 N N . VAL A 1 81 ? -15.390 -3.018 2.027 1.00 25.57 136 VAL A N 1
ATOM 597 C CA . VAL A 1 81 ? -16.202 -3.967 2.831 1.00 25.18 136 VAL A CA 1
ATOM 598 C C . VAL A 1 81 ? -16.650 -3.310 4.144 1.00 24.69 136 VAL A C 1
ATOM 599 O O . VAL A 1 81 ? -15.890 -2.515 4.739 1.00 22.94 136 VAL A O 1
ATOM 603 N N . VAL A 1 82 ? -17.903 -3.583 4.543 1.00 23.55 137 VAL A N 1
ATOM 604 C CA . VAL A 1 82 ? -18.441 -3.137 5.827 1.00 23.49 137 VAL A CA 1
ATOM 605 C C . VAL A 1 82 ? -18.680 -4.364 6.718 1.00 23.01 137 VAL A C 1
ATOM 606 O O . VAL A 1 82 ? -19.215 -5.396 6.262 1.00 22.23 137 VAL A O 1
ATOM 610 N N . PHE A 1 83 ? -18.257 -4.232 7.973 1.00 21.69 138 PHE A N 1
ATOM 611 C CA . PHE A 1 83 ? -18.468 -5.238 9.007 1.00 21.75 138 PHE A CA 1
ATOM 612 C C . PHE A 1 83 ? -19.579 -4.733 9.903 1.00 21.26 138 PHE A C 1
ATOM 613 O O . PHE A 1 83 ? -19.513 -3.609 10.393 1.00 21.15 138 PHE A O 1
ATOM 621 N N . TYR A 1 84 ? -20.612 -5.559 10.090 1.00 22.17 139 TYR A N 1
ATOM 622 C CA . TYR A 1 84 ? -21.718 -5.248 10.973 1.00 22.25 139 TYR A CA 1
ATOM 623 C C . TYR A 1 84 ? -21.678 -6.074 12.249 1.00 21.41 139 TYR A C 1
ATOM 624 O O . TYR A 1 84 ? -21.936 -7.285 12.215 1.00 21.61 139 TYR A O 1
ATOM 633 N N . PRO A 1 85 ? -21.356 -5.437 13.383 1.00 20.78 140 PRO A N 1
ATOM 634 C CA . PRO A 1 85 ? -21.291 -6.228 14.618 1.00 21.32 140 PRO A CA 1
ATOM 635 C C . PRO A 1 85 ? -22.644 -6.353 15.326 1.00 21.83 140 PRO A C 1
ATOM 636 O O . PRO A 1 85 ? -23.450 -5.403 15.282 1.00 22.29 140 PRO A O 1
ATOM 640 N N . LEU A 1 86 ? -22.928 -7.536 15.894 1.00 20.91 141 LEU A N 1
ATOM 641 C CA . LEU A 1 86 ? -24.090 -7.710 16.770 1.00 21.23 141 LEU A CA 1
ATOM 642 C C . LEU A 1 86 ? -23.718 -8.408 18.083 1.00 20.19 141 LEU A C 1
ATOM 643 O O . LEU A 1 86 ? -22.878 -9.350 18.106 1.00 20.78 141 LEU A O 1
ATOM 648 N N . LEU A 1 87 ? -24.374 -7.974 19.148 1.00 18.32 142 LEU A N 1
ATOM 649 C CA . LEU A 1 87 ? -24.354 -8.713 20.408 1.00 18.32 142 LEU A CA 1
ATOM 650 C C . LEU A 1 87 ? -25.539 -9.715 20.483 1.00 18.28 142 LEU A C 1
ATOM 651 O O . LEU A 1 87 ? -26.719 -9.314 20.424 1.00 18.89 142 LEU A O 1
ATOM 656 N N . ALA A 1 88 ? -25.229 -10.996 20.616 1.00 19.24 143 ALA A N 1
ATOM 657 C CA . ALA A 1 88 ? -26.273 -12.031 20.793 1.00 19.08 143 ALA A CA 1
ATOM 658 C C . ALA A 1 88 ? -26.334 -12.484 22.278 1.00 20.27 143 ALA A C 1
ATOM 659 O O . ALA A 1 88 ? -25.314 -12.862 22.881 1.00 18.70 143 ALA A O 1
ATOM 661 N N . LEU A 1 89 ? -27.530 -12.437 22.869 1.00 19.52 144 LEU A N 1
ATOM 662 C CA . LEU A 1 89 ? -27.687 -12.773 24.297 1.00 20.81 144 LEU A CA 1
ATOM 663 C C . LEU A 1 89 ? -28.504 -14.038 24.458 1.00 21.63 144 LEU A C 1
ATOM 664 O O . LEU A 1 89 ? -29.170 -14.499 23.495 1.00 21.31 144 LEU A O 1
ATOM 669 N N . GLY A 1 90 ? -28.470 -14.607 25.660 1.00 21.48 145 GLY A N 1
ATOM 670 C CA . GLY A 1 90 ? -29.263 -15.826 25.906 1.00 22.49 145 GLY A CA 1
ATOM 671 C C . GLY A 1 90 ? -28.876 -16.994 25.010 1.00 22.90 145 GLY A C 1
ATOM 672 O O . GLY A 1 90 ? -29.711 -17.844 24.696 1.00 22.32 145 GLY A O 1
ATOM 673 N N . VAL A 1 91 ? -27.598 -17.078 24.628 1.00 23.42 146 VAL A N 1
ATOM 674 C CA . VAL A 1 91 ? -27.156 -18.076 23.662 1.00 22.69 146 VAL A CA 1
ATOM 675 C C . VAL A 1 91 ? -27.074 -19.495 24.257 1.00 24.16 146 VAL A C 1
ATOM 676 O O . VAL A 1 91 ? -26.566 -19.694 25.363 1.00 22.06 146 VAL A O 1
ATOM 680 N N . THR A 1 92 ? -27.671 -20.451 23.550 1.00 23.74 147 THR A N 1
ATOM 681 C CA . THR A 1 92 ? -27.600 -21.872 23.913 1.00 25.42 147 THR A CA 1
ATOM 682 C C . THR A 1 92 ? -26.732 -22.583 22.875 1.00 26.40 147 THR A C 1
ATOM 683 O O . THR A 1 92 ? -26.696 -22.147 21.738 1.00 26.48 147 THR A O 1
ATOM 687 N N . LEU A 1 93 ? -26.058 -23.666 23.268 1.00 28.33 148 LEU A N 1
ATOM 688 C CA . LEU A 1 93 ? -25.081 -24.368 22.417 1.00 30.02 148 LEU A CA 1
ATOM 689 C C . LEU A 1 93 ? -25.267 -25.878 22.430 1.00 31.41 148 LEU A C 1
ATOM 690 O O . LEU A 1 93 ? -25.083 -26.496 23.488 1.00 31.50 148 LEU A O 1
ATOM 695 N N . GLY A 1 94 ? -25.529 -26.469 21.266 1.00 32.51 149 GLY A N 1
ATOM 696 C CA . GLY A 1 94 ? -25.778 -27.917 21.152 1.00 35.49 149 GLY A CA 1
ATOM 697 C C . GLY A 1 94 ? -24.526 -28.700 20.790 1.00 37.37 149 GLY A C 1
ATOM 698 O O . GLY A 1 94 ? -23.391 -28.168 20.873 1.00 40.31 149 GLY A O 1
ATOM 699 N N . THR A 1 103 ? -9.670 -26.631 12.025 1.00 47.37 158 THR A N 1
ATOM 700 C CA . THR A 1 103 ? -9.964 -25.302 11.491 1.00 47.71 158 THR A CA 1
ATOM 701 C C . THR A 1 103 ? -10.482 -24.371 12.596 1.00 46.63 158 THR A C 1
ATOM 702 O O . THR A 1 103 ? -9.859 -23.333 12.890 1.00 46.77 158 THR A O 1
ATOM 706 N N . ILE A 1 104 ? -11.637 -24.744 13.167 1.00 44.47 159 ILE A N 1
ATOM 707 C CA . ILE A 1 104 ? -12.311 -23.991 14.233 1.00 42.87 159 ILE A CA 1
ATOM 708 C C . ILE A 1 104 ? -12.380 -24.799 15.530 1.00 40.94 159 ILE A C 1
ATOM 709 O O . ILE A 1 104 ? -12.649 -25.976 15.495 1.00 41.88 159 ILE A O 1
ATOM 714 N N . GLU A 1 105 ? -12.092 -24.157 16.658 1.00 38.92 160 GLU A N 1
ATOM 715 C CA . GLU A 1 105 ? -12.310 -24.727 17.973 1.00 37.00 160 GLU A CA 1
ATOM 716 C C . GLU A 1 105 ? -13.120 -23.736 18.815 1.00 35.85 160 GLU A C 1
ATOM 717 O O . GLU A 1 105 ? -12.743 -22.587 18.996 1.00 33.69 160 GLU A O 1
ATOM 723 N N . ARG A 1 106 ? -14.224 -24.212 19.352 1.00 34.41 161 ARG A N 1
ATOM 724 C CA . ARG A 1 106 ? -15.044 -23.403 20.230 1.00 33.46 161 ARG A CA 1
ATOM 725 C C . ARG A 1 106 ? -14.447 -23.242 21.617 1.00 32.81 161 ARG A C 1
ATOM 726 O O . ARG A 1 106 ? -13.962 -24.216 22.214 1.00 32.88 161 ARG A O 1
ATOM 734 N N . VAL A 1 107 ? -14.499 -22.012 22.128 1.00 30.50 162 VAL A N 1
ATOM 735 C CA . VAL A 1 107 ? -13.866 -21.647 23.379 1.00 30.03 162 VAL A CA 1
ATOM 736 C C . VAL A 1 107 ? -14.866 -20.816 24.176 1.00 29.73 162 VAL A C 1
ATOM 737 O O . VAL A 1 107 ? -15.112 -19.660 23.837 1.00 30.86 162 VAL A O 1
ATOM 741 N N . VAL A 1 108 ? -15.410 -21.369 25.253 1.00 29.06 163 VAL A N 1
ATOM 742 C CA . VAL A 1 108 ? -16.356 -20.627 26.114 1.00 28.32 163 VAL A CA 1
ATOM 743 C C . VAL A 1 108 ? -15.684 -20.095 27.382 1.00 29.21 163 VAL A C 1
ATOM 744 O O . VAL A 1 108 ? -15.208 -20.869 28.197 1.00 29.89 163 VAL A O 1
ATOM 748 N N . LEU A 1 109 ? -15.636 -18.776 27.541 1.00 28.39 164 LEU A N 1
ATOM 749 C CA . LEU A 1 109 ? -14.987 -18.151 28.691 1.00 27.56 164 LEU A CA 1
ATOM 750 C C . LEU A 1 109 ? -15.889 -17.190 29.414 1.00 27.28 164 LEU A C 1
ATOM 751 O O . LEU A 1 109 ? -16.647 -16.467 28.774 1.00 27.63 164 LEU A O 1
ATOM 756 N N . PRO A 1 110 ? -15.780 -17.113 30.758 1.00 27.04 165 PRO A N 1
ATOM 757 C CA . PRO A 1 110 ? -16.469 -16.042 31.468 1.00 26.41 165 PRO A CA 1
ATOM 758 C C . PRO A 1 110 ? -16.137 -14.661 30.890 1.00 25.66 165 PRO A C 1
ATOM 759 O O . PRO A 1 110 ? -14.972 -14.397 30.521 1.00 23.24 165 PRO A O 1
ATOM 763 N N . LEU A 1 111 ? -17.142 -13.773 30.844 1.00 25.07 166 LEU A N 1
ATOM 764 C CA . LEU A 1 111 ? -16.963 -12.446 30.263 1.00 24.52 166 LEU A CA 1
ATOM 765 C C . LEU A 1 111 ? -15.869 -11.630 30.976 1.00 24.86 166 LEU A C 1
ATOM 766 O O . LEU A 1 111 ? -15.202 -10.835 30.340 1.00 24.29 166 LEU A O 1
ATOM 771 N N . ALA A 1 112 ? -15.695 -11.814 32.290 1.00 24.77 167 ALA A N 1
ATOM 772 C CA . ALA A 1 112 ? -14.702 -11.040 33.052 1.00 24.84 167 ALA A CA 1
ATOM 773 C C . ALA A 1 112 ? -13.283 -11.318 32.535 1.00 24.76 167 ALA A C 1
ATOM 774 O O . ALA A 1 112 ? -12.452 -10.408 32.389 1.00 25.82 167 ALA A O 1
ATOM 776 N N . GLU A 1 113 ? -13.036 -12.582 32.212 1.00 24.13 168 GLU A N 1
ATOM 777 C CA . GLU A 1 113 ? -11.795 -13.031 31.631 1.00 23.83 168 GLU A CA 1
ATOM 778 C C . GLU A 1 113 ? -11.590 -12.532 30.197 1.00 23.55 168 GLU A C 1
ATOM 779 O O . GLU A 1 113 ? -10.520 -12.062 29.857 1.00 22.26 168 GLU A O 1
ATOM 785 N N . VAL A 1 114 ? -12.643 -12.571 29.394 1.00 22.87 169 VAL A N 1
ATOM 786 C CA . VAL A 1 114 ? -12.578 -11.983 28.049 1.00 23.40 169 VAL A CA 1
ATOM 787 C C . VAL A 1 114 ? -12.188 -10.485 28.072 1.00 22.55 169 VAL A C 1
ATOM 788 O O . VAL A 1 114 ? -11.307 -10.032 27.291 1.00 22.88 169 VAL A O 1
ATOM 792 N N . TYR A 1 115 ? -12.815 -9.724 28.957 1.00 22.77 170 TYR A N 1
ATOM 793 C CA . TYR A 1 115 ? -12.488 -8.285 29.052 1.00 23.65 17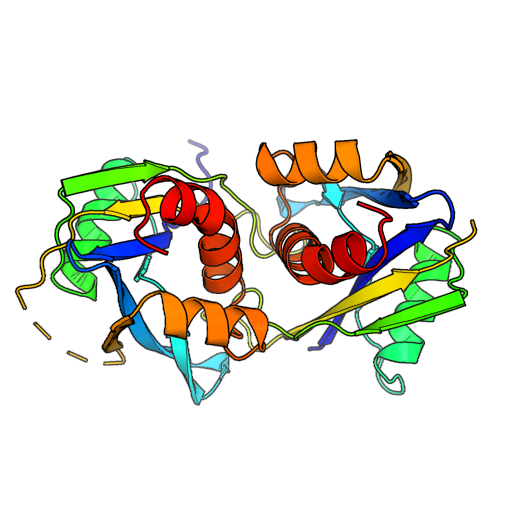0 TYR A CA 1
ATOM 794 C C . TYR A 1 115 ? -11.119 -8.023 29.701 1.00 24.68 170 TYR A C 1
ATOM 795 O O . TYR A 1 115 ? -10.458 -6.999 29.384 1.00 23.26 170 TYR A O 1
ATOM 804 N N . ARG A 1 116 ? -10.669 -8.953 30.562 1.00 25.07 171 ARG A N 1
ATOM 805 C CA . ARG A 1 116 ? -9.303 -8.843 31.072 1.00 26.10 171 ARG A CA 1
ATOM 806 C C . ARG A 1 116 ? -8.351 -9.030 29.887 1.00 25.15 171 ARG A C 1
ATOM 807 O O . ARG A 1 116 ? -7.441 -8.222 29.692 1.00 24.45 171 ARG A O 1
ATOM 815 N N . MET A 1 117 ? -8.579 -10.064 29.082 1.00 24.33 172 MET A N 1
ATOM 816 C CA . MET A 1 117 ? -7.809 -10.265 27.854 1.00 25.03 172 MET A CA 1
ATOM 817 C C . MET A 1 117 ? -7.815 -9.016 26.952 1.00 24.84 172 MET A C 1
ATOM 818 O O . MET A 1 117 ? -6.768 -8.567 26.513 1.00 24.59 172 MET A O 1
ATOM 823 N N . LEU A 1 118 ? -9.004 -8.491 26.678 1.00 25.58 173 LEU A N 1
ATOM 824 C CA . LEU A 1 118 ? -9.167 -7.288 25.844 1.00 25.47 173 LEU A CA 1
ATOM 825 C C . LEU A 1 118 ? -8.273 -6.109 26.338 1.00 27.25 173 LEU A C 1
ATOM 826 O O . LEU A 1 118 ? -7.551 -5.514 25.559 1.00 26.87 173 LEU A O 1
ATOM 831 N N . GLU A 1 119 ? -8.323 -5.817 27.630 1.00 27.43 174 GLU A N 1
ATOM 832 C CA . GLU A 1 119 ? -7.642 -4.671 28.188 1.00 29.81 174 GLU A CA 1
ATOM 833 C C . GLU A 1 119 ? -6.128 -4.881 28.150 1.00 30.82 174 GLU A C 1
ATOM 834 O O . GLU A 1 119 ? -5.376 -3.949 27.839 1.00 30.27 174 GLU A O 1
ATOM 840 N N . ALA A 1 120 ? -5.709 -6.131 28.348 1.00 30.84 175 ALA A N 1
ATOM 841 C CA . ALA A 1 120 ? -4.297 -6.491 28.321 1.00 31.35 175 ALA A CA 1
ATOM 842 C C . ALA A 1 120 ? -3.692 -6.487 26.911 1.00 31.64 175 ALA A C 1
ATOM 843 O O . ALA A 1 120 ? -2.475 -6.582 26.758 1.00 32.42 175 ALA A O 1
ATOM 845 N N . GLY A 1 121 ? -4.507 -6.385 25.871 1.00 30.75 176 GLY A N 1
ATOM 846 C CA . GLY A 1 121 ? -3.943 -6.535 24.519 1.00 29.76 176 GLY A CA 1
ATOM 847 C C . GLY A 1 121 ? -3.856 -7.953 23.972 1.00 28.49 176 GLY A C 1
ATOM 848 O O . GLY A 1 121 ? -3.367 -8.179 22.856 1.00 29.74 176 GLY A O 1
ATOM 849 N N . GLU A 1 122 ? -4.378 -8.924 24.711 1.00 27.72 177 GLU A N 1
ATOM 850 C CA . GLU A 1 122 ? -4.244 -10.340 24.301 1.00 26.04 177 GLU A CA 1
ATOM 851 C C . GLU A 1 122 ? -5.188 -10.752 23.159 1.00 24.80 177 GLU A C 1
ATOM 852 O O . GLU A 1 122 ? -5.022 -11.806 22.554 1.00 25.23 177 GLU A O 1
ATOM 858 N N . ILE A 1 123 ? -6.197 -9.935 22.875 1.00 23.51 178 ILE A N 1
ATOM 859 C CA . ILE A 1 123 ? -7.085 -10.137 21.719 1.00 22.54 178 ILE A CA 1
ATOM 860 C C . ILE A 1 123 ? -6.549 -9.268 20.552 1.00 21.88 178 ILE A C 1
ATOM 861 O O . ILE A 1 123 ? -6.878 -8.084 20.449 1.00 22.39 178 ILE A O 1
ATOM 866 N N . GLN A 1 124 ? -5.743 -9.867 19.688 1.00 21.44 179 GLN A N 1
ATOM 867 C CA . GLN A 1 124 ? -5.065 -9.116 18.629 1.00 21.66 179 GLN A CA 1
ATOM 868 C C . GLN A 1 124 ? -5.972 -9.001 17.406 1.00 20.71 179 GLN A C 1
ATOM 869 O O . GLN A 1 124 ? -5.653 -8.244 16.519 1.00 20.67 179 GLN A O 1
ATOM 875 N N . ASP A 1 125 ? -7.071 -9.757 17.342 1.00 20.59 180 ASP A N 1
ATOM 876 C CA . ASP A 1 125 ? -8.007 -9.625 16.201 1.00 22.16 180 ASP A CA 1
ATOM 877 C C . ASP A 1 125 ? -8.733 -8.278 16.293 1.00 22.12 180 ASP A C 1
ATOM 878 O O . ASP A 1 125 ? -9.487 -8.044 17.241 1.00 23.49 180 ASP A O 1
ATOM 883 N N . GLY A 1 126 ? -8.472 -7.378 15.346 1.00 21.05 181 GLY A N 1
ATOM 884 C CA . GLY A 1 126 ? -9.088 -6.032 15.412 1.00 21.11 181 GLY A CA 1
ATOM 885 C C . GLY A 1 126 ? -10.633 -6.013 15.388 1.00 21.29 181 GLY A C 1
ATOM 886 O O . GLY A 1 126 ? -11.250 -5.407 16.268 1.00 22.27 181 GLY A O 1
ATOM 887 N N . PRO A 1 127 ? -11.258 -6.648 14.387 1.00 21.08 182 PRO A N 1
ATOM 888 C CA . PRO A 1 127 ? -12.751 -6.651 14.321 1.00 21.20 182 PRO A CA 1
ATOM 889 C C . PRO A 1 127 ? -13.410 -7.244 15.588 1.00 20.08 182 PRO A C 1
ATOM 890 O O . PRO A 1 127 ? -14.426 -6.705 16.077 1.00 19.91 182 PRO A O 1
ATOM 894 N N . SER A 1 128 ? -12.834 -8.313 16.124 1.00 19.57 183 SER A N 1
ATOM 895 C CA . SER A 1 128 ? -13.321 -8.877 17.389 1.00 20.20 183 SER A CA 1
ATOM 896 C C . SER A 1 128 ? -13.112 -7.943 18.529 1.00 19.44 183 SER A C 1
ATOM 897 O O . SER A 1 128 ? -14.014 -7.801 19.350 1.00 19.57 183 SER A O 1
ATOM 900 N N . SER A 1 129 ? -11.936 -7.307 18.605 1.00 19.28 184 SER A N 1
ATOM 901 C CA . SER A 1 129 ? -11.694 -6.370 19.738 1.00 19.65 184 SER A CA 1
ATOM 902 C C . SER A 1 129 ? -12.658 -5.197 19.661 1.00 18.01 184 SER A C 1
ATOM 903 O O . SER A 1 129 ? -13.160 -4.759 20.681 1.00 17.14 184 SER A O 1
ATOM 906 N N . LEU A 1 130 ? -12.888 -4.670 18.460 1.00 17.99 185 LEU A N 1
ATOM 907 C CA . LEU A 1 130 ? -13.725 -3.466 18.366 1.00 18.61 185 LEU A CA 1
ATOM 908 C C . LEU A 1 130 ? -15.155 -3.849 18.786 1.00 18.91 185 LEU A C 1
ATOM 909 O O . LEU A 1 130 ? -15.829 -3.090 19.441 1.00 19.31 185 LEU A O 1
ATOM 914 N N . THR A 1 131 ? -15.607 -5.042 18.405 1.00 18.30 186 THR A N 1
ATOM 915 C CA . THR A 1 131 ? -16.983 -5.461 18.755 1.00 18.06 186 THR A CA 1
ATOM 916 C C . THR A 1 131 ? -17.121 -5.570 20.275 1.00 18.30 186 THR A C 1
ATOM 917 O O . THR A 1 131 ? -18.150 -5.175 20.854 1.00 17.68 186 THR A O 1
ATOM 921 N N . LEU A 1 132 ? -16.082 -6.120 20.910 1.00 17.69 187 LEU A N 1
ATOM 922 C CA . LEU A 1 132 ? -16.081 -6.290 22.391 1.00 18.46 187 LEU A CA 1
ATOM 923 C C . LEU A 1 132 ? -16.154 -4.937 23.077 1.00 18.36 187 LEU A C 1
ATOM 924 O O . LEU A 1 132 ? -16.914 -4.755 24.022 1.00 18.79 187 LEU A O 1
ATOM 929 N N . TRP A 1 133 ? -15.370 -3.982 22.596 1.00 18.69 188 TRP A N 1
ATOM 930 C CA . TRP A 1 133 ? -15.463 -2.656 23.154 1.00 19.61 188 TRP A CA 1
ATOM 931 C C . TRP A 1 133 ? -16.869 -2.095 22.951 1.00 20.08 188 TRP A C 1
ATOM 932 O O . TRP A 1 133 ? -17.446 -1.556 23.877 1.00 21.20 188 TRP A O 1
ATOM 943 N N . GLN A 1 134 ? -17.411 -2.190 21.739 1.00 20.41 189 GLN A N 1
ATOM 944 C CA . GLN A 1 134 ? -18.736 -1.581 21.490 1.00 21.49 189 GLN A CA 1
ATOM 945 C C . GLN A 1 134 ? -19.850 -2.254 22.305 1.00 21.51 189 GLN A C 1
ATOM 946 O O . GLN A 1 134 ? -20.822 -1.600 22.647 1.00 21.86 189 GLN A O 1
ATOM 952 N N . ALA A 1 135 ? -19.718 -3.550 22.618 1.00 21.05 190 ALA A N 1
ATOM 953 C CA . ALA A 1 135 ? -20.750 -4.262 23.392 1.00 21.31 190 ALA A CA 1
ATOM 954 C C . ALA A 1 135 ? -20.670 -4.021 24.917 1.00 22.52 190 ALA A C 1
ATOM 955 O O . ALA A 1 135 ? -21.572 -4.394 25.663 1.00 21.25 190 ALA A O 1
ATOM 957 N N . ARG A 1 136 ? -19.572 -3.427 25.367 1.00 22.81 191 ARG A N 1
ATOM 958 C CA . ARG A 1 136 ? -19.230 -3.417 26.812 1.00 24.17 191 ARG A CA 1
ATOM 959 C C . ARG A 1 136 ? -20.258 -2.661 27.650 1.00 24.81 191 ARG A C 1
ATOM 960 O O . ARG A 1 136 ? -20.642 -3.132 28.716 1.00 25.48 191 ARG A O 1
ATOM 968 N N . GLY A 1 137 ? -20.713 -1.508 27.152 1.00 26.04 192 GLY A N 1
ATOM 969 C CA . GLY A 1 137 ? -21.728 -0.686 27.867 1.00 26.35 192 GLY A CA 1
ATOM 970 C C . GLY A 1 137 ? -23.009 -1.488 28.088 1.00 27.09 192 GLY A C 1
ATOM 971 O O . GLY A 1 137 ? -23.509 -1.601 29.231 1.00 26.96 192 GLY A O 1
ATOM 972 N N . GLU A 1 138 ? -23.526 -2.067 27.007 1.00 26.18 193 GLU A N 1
ATOM 973 C CA . GLU A 1 138 ? -24.680 -3.004 27.089 1.00 27.04 193 GLU A CA 1
ATOM 974 C C . GLU A 1 138 ? -24.510 -4.140 28.116 1.00 25.07 193 GLU A C 1
ATOM 975 O O . GLU A 1 138 ? -25.411 -4.416 28.909 1.00 25.90 193 GLU A O 1
ATOM 981 N N . LEU A 1 139 ? -23.369 -4.831 28.096 1.00 23.64 194 LEU A N 1
ATOM 982 C CA . LEU A 1 139 ? -23.204 -5.968 29.021 1.00 23.29 194 LEU A CA 1
ATOM 983 C C . LEU A 1 139 ? -23.124 -5.534 30.493 1.00 24.47 194 LEU A C 1
ATOM 984 O O . LEU A 1 139 ? -23.549 -6.259 31.419 1.00 23.20 194 LEU A O 1
ATOM 989 N N . THR A 1 140 ? -22.553 -4.355 30.706 1.00 25.86 195 THR A N 1
ATOM 990 C CA . THR A 1 140 ? -22.404 -3.805 32.070 1.00 28.55 195 THR A CA 1
ATOM 991 C C . THR A 1 140 ? -23.765 -3.387 32.599 1.00 28.55 195 THR A C 1
ATOM 992 O O . THR A 1 140 ? -24.104 -3.681 33.725 1.00 29.82 195 THR A O 1
ATOM 996 N N . ARG A 1 141 ? -24.537 -2.710 31.766 1.00 30.45 196 ARG A N 1
ATOM 997 C CA . ARG A 1 141 ? -25.902 -2.305 32.123 1.00 32.02 196 ARG A CA 1
ATOM 998 C C . ARG A 1 141 ? -26.806 -3.469 32.505 1.00 31.59 196 ARG A C 1
ATOM 999 O O . ARG A 1 141 ? -27.559 -3.375 33.472 1.00 32.13 196 ARG A O 1
ATOM 1007 N N . ARG A 1 142 ? -26.692 -4.580 31.789 1.00 30.22 197 ARG A N 1
ATOM 1008 C CA . ARG A 1 142 ? -27.463 -5.792 32.107 1.00 29.52 197 ARG A CA 1
ATOM 1009 C C . ARG A 1 142 ? -26.900 -6.604 33.288 1.00 30.07 197 ARG A C 1
ATOM 1010 O O . ARG A 1 142 ? -27.502 -7.613 33.691 1.00 30.19 197 ARG A O 1
ATOM 1018 N N . GLY A 1 143 ? -25.749 -6.178 33.823 1.00 31.26 198 GLY A N 1
ATOM 1019 C CA . GLY A 1 143 ? -25.052 -6.897 34.907 1.00 30.85 198 GLY A CA 1
ATOM 1020 C C . GLY A 1 143 ? -24.434 -8.212 34.480 1.00 31.62 198 GLY A C 1
ATOM 1021 O O . GLY A 1 143 ? -24.156 -9.062 35.331 1.00 32.06 198 GLY A O 1
ATOM 1022 N N . LEU A 1 144 ? -24.222 -8.409 33.171 1.00 30.71 199 LEU A N 1
ATOM 1023 C CA . LEU A 1 144 ? -23.571 -9.638 32.677 1.00 30.66 199 LEU A CA 1
ATOM 1024 C C . LEU A 1 144 ? -22.050 -9.540 32.821 1.00 31.53 199 LEU A C 1
ATOM 1025 O O . LEU A 1 144 ? -21.350 -10.553 32.971 1.00 31.17 199 LEU A O 1
ATOM 1030 N N . LEU A 1 145 ? -21.564 -8.299 32.749 1.00 33.28 200 LEU A N 1
ATOM 1031 C CA . LEU A 1 145 ? -20.170 -7.949 33.002 1.00 34.91 200 LEU A CA 1
ATOM 1032 C C . LEU A 1 145 ? -20.080 -7.078 34.249 1.00 35.63 200 LEU A C 1
ATOM 1033 O O . LEU A 1 145 ? -20.785 -6.049 34.347 1.00 37.01 200 LEU A O 1
ATOM 1038 N N . PRO B 1 5 ? 4.444 -3.984 6.002 1.00 37.94 60 PRO B N 1
ATOM 1039 C CA . PRO B 1 5 ? 3.576 -4.785 6.850 1.00 37.21 60 PRO B CA 1
ATOM 1040 C C . PRO B 1 5 ? 3.341 -4.208 8.260 1.00 35.74 60 PRO B C 1
ATOM 1041 O O . PRO B 1 5 ? 2.696 -4.871 9.066 1.00 36.11 60 PRO B O 1
ATOM 1045 N N . ARG B 1 6 ? 3.804 -2.992 8.545 1.00 34.66 61 ARG B N 1
ATOM 1046 C CA . ARG B 1 6 ? 3.412 -2.302 9.802 1.00 34.27 61 ARG B CA 1
ATOM 1047 C C . ARG B 1 6 ? 2.863 -0.906 9.545 1.00 32.66 61 ARG B C 1
ATOM 1048 O O . ARG B 1 6 ? 3.354 -0.176 8.667 1.00 33.08 61 ARG B O 1
ATOM 1056 N N . ALA B 1 7 ? 1.853 -0.516 10.304 1.00 30.21 62 ALA B N 1
ATOM 1057 C CA . ALA B 1 7 ? 1.414 0.865 10.268 1.00 29.88 62 ALA B CA 1
ATOM 1058 C C . ALA B 1 7 ? 1.261 1.351 11.698 1.00 29.93 62 ALA B C 1
ATOM 1059 O O . ALA B 1 7 ? 1.129 0.555 12.612 1.00 30.53 62 ALA B O 1
ATOM 1061 N N . VAL B 1 8 ? 1.283 2.660 11.850 1.00 29.67 63 VAL B N 1
ATOM 1062 C CA . VAL B 1 8 ? 1.221 3.313 13.120 1.00 30.46 63 VAL B CA 1
ATOM 1063 C C . VAL B 1 8 ? -0.027 4.190 13.130 1.00 28.89 63 VAL B C 1
ATOM 1064 O O . VAL B 1 8 ? -0.302 4.897 12.154 1.00 30.82 63 VAL B O 1
ATOM 1068 N N . PHE B 1 9 ? -0.837 4.084 14.181 1.00 27.43 64 PHE B N 1
ATOM 1069 C CA . PHE B 1 9 ? -1.999 4.922 14.353 1.00 26.85 64 PHE B CA 1
ATOM 1070 C C . PHE B 1 9 ? -1.782 5.808 15.559 1.00 27.98 64 PHE B C 1
ATOM 1071 O O . PHE B 1 9 ? -1.337 5.316 16.613 1.00 28.69 64 PHE B O 1
ATOM 1079 N N . ILE B 1 10 ? -2.092 7.103 15.416 1.00 27.24 65 ILE B N 1
ATOM 1080 C CA . ILE B 1 10 ? -1.883 8.076 16.500 1.00 26.57 65 ILE B CA 1
ATOM 1081 C C . ILE B 1 10 ? -3.135 8.827 16.820 1.00 25.88 65 ILE B C 1
ATOM 1082 O O . ILE B 1 10 ? -3.680 9.494 15.942 1.00 27.75 65 ILE B O 1
ATOM 1087 N N . LEU B 1 11 ? -3.574 8.756 18.081 1.00 25.65 66 LEU B N 1
ATOM 1088 C CA . LEU B 1 11 ? -4.586 9.643 18.632 1.00 27.09 66 LEU B CA 1
ATOM 1089 C C . LEU B 1 11 ? -3.947 10.863 19.294 1.00 28.17 66 LEU B C 1
ATOM 1090 O O . LEU B 1 11 ? -3.409 10.751 20.402 1.00 29.09 66 LEU B O 1
ATOM 1095 N N . PRO B 1 12 ? -4.032 12.045 18.645 1.00 28.40 67 PRO B N 1
ATOM 109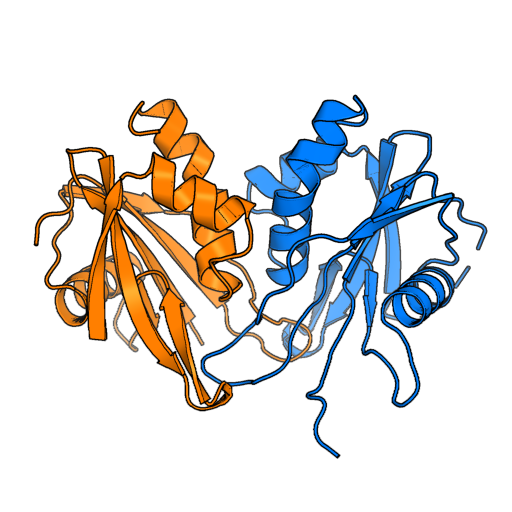6 C CA . PRO B 1 12 ? -3.390 13.251 19.205 1.00 27.47 67 PRO B CA 1
ATOM 1097 C C . PRO B 1 12 ? -4.334 14.051 20.088 1.00 28.00 67 PRO B C 1
ATOM 1098 O O . PRO B 1 12 ? -5.418 14.434 19.656 1.00 26.82 67 PRO B O 1
ATOM 1102 N N . VAL B 1 13 ? -3.925 14.295 21.335 1.00 29.41 68 VAL B N 1
ATOM 1103 C CA . VAL B 1 13 ? -4.770 15.004 22.305 1.00 30.31 68 VAL B CA 1
ATOM 1104 C C . VAL B 1 13 ? -4.008 16.247 22.838 1.00 32.15 68 VAL B C 1
ATOM 1105 O O . VAL B 1 13 ? -2.818 16.164 23.161 1.00 30.93 68 VAL B O 1
ATOM 1109 N N . THR B 1 14 ? -4.688 17.394 22.914 1.00 33.07 69 THR B N 1
ATOM 1110 C CA . THR B 1 14 ? -4.002 18.630 23.348 1.00 34.54 69 THR B CA 1
ATOM 1111 C C . THR B 1 14 ? -4.087 18.748 24.864 1.00 35.82 69 THR B C 1
ATOM 1112 O O . THR B 1 14 ? -4.873 18.022 25.507 1.00 35.92 69 THR B O 1
ATOM 1116 N N . ALA B 1 15 ? -3.310 19.666 25.451 1.00 37.43 70 ALA B N 1
ATOM 1117 C CA . ALA B 1 15 ? -3.332 19.846 26.917 1.00 38.81 70 ALA B CA 1
ATOM 1118 C C . ALA B 1 15 ? -4.703 20.321 27.382 1.00 39.18 70 ALA B C 1
ATOM 1119 O O . ALA B 1 15 ? -5.046 20.193 28.561 1.00 39.93 70 ALA B O 1
ATOM 1121 N N . GLN B 1 16 ? -5.473 20.865 26.451 1.00 40.03 71 GLN B N 1
ATOM 1122 C CA . GLN B 1 16 ? -6.845 21.309 26.729 1.00 42.18 71 GLN B CA 1
ATOM 1123 C C . GLN B 1 16 ? -7.859 20.168 26.687 1.00 42.00 71 GLN B C 1
ATOM 1124 O O . GLN B 1 16 ? -9.050 20.412 26.901 1.00 42.78 71 GLN B O 1
ATOM 1130 N N . GLY B 1 17 ? -7.412 18.947 26.387 1.00 41.97 72 GLY B N 1
ATOM 1131 C CA . GLY B 1 17 ? -8.325 17.804 26.301 1.00 41.35 72 GLY B CA 1
ATOM 1132 C C . GLY B 1 17 ? -9.142 17.864 25.030 1.00 41.09 72 GLY B C 1
ATOM 1133 O O . GLY B 1 17 ? -10.332 17.576 25.037 1.00 41.35 72 GLY B O 1
ATOM 1134 N N . GLU B 1 18 ? -8.502 18.257 23.937 1.00 40.99 73 GLU B N 1
ATOM 1135 C CA . GLU B 1 18 ? -9.128 18.202 22.613 1.00 41.09 73 GLU B CA 1
ATOM 1136 C C . GLU B 1 18 ? -8.370 17.185 21.773 1.00 40.57 73 GLU B C 1
ATOM 1137 O O . GLU B 1 18 ? -7.152 17.067 21.890 1.00 39.72 73 GLU B O 1
ATOM 1143 N N . ALA B 1 19 ? -9.080 16.448 20.924 1.00 39.94 74 ALA B N 1
ATOM 1144 C CA . ALA B 1 19 ? -8.379 15.556 20.015 1.00 39.40 74 ALA B CA 1
ATOM 1145 C C . ALA B 1 19 ? -8.288 16.204 18.657 1.00 38.75 74 ALA B C 1
ATOM 1146 O O . ALA B 1 19 ? -9.162 16.980 18.280 1.00 38.71 74 ALA B O 1
ATOM 1148 N N . VAL B 1 20 ? -7.218 15.880 17.946 1.00 37.47 75 VAL B N 1
ATOM 1149 C CA . VAL B 1 20 ? -6.983 16.366 16.610 1.00 38.32 75 VAL B CA 1
ATOM 1150 C C . VAL B 1 20 ? -7.247 15.222 15.641 1.00 38.95 75 VAL B C 1
ATOM 1151 O O . VAL B 1 20 ? -6.452 14.285 15.555 1.00 38.97 75 VAL B O 1
ATOM 1155 N N . LEU B 1 21 ? -8.362 15.308 14.919 1.00 39.43 76 LEU B N 1
ATOM 1156 C CA . LEU B 1 21 ? -8.791 14.257 14.002 1.00 39.59 76 LEU B CA 1
ATOM 1157 C C . LEU B 1 21 ? -8.643 14.760 12.561 1.00 40.87 76 LEU B C 1
ATOM 1158 O O . LEU B 1 21 ? -8.558 15.989 12.326 1.00 41.19 76 LEU B O 1
ATOM 1163 N N . ILE B 1 22 ? -8.613 13.831 11.601 1.00 40.68 77 ILE B N 1
ATOM 1164 C CA . ILE B 1 22 ? -8.614 14.210 10.188 1.00 40.89 77 ILE B CA 1
ATOM 1165 C C . ILE B 1 22 ? -9.879 13.839 9.405 1.00 42.22 77 ILE B C 1
ATOM 1166 O O . ILE B 1 22 ? -10.621 12.908 9.757 1.00 41.83 77 ILE B O 1
ATOM 1171 N N . ARG B 1 23 ? -10.108 14.594 8.328 1.00 43.11 78 ARG B N 1
ATOM 1172 C CA . ARG B 1 23 ? -11.125 14.270 7.338 1.00 43.38 78 ARG B CA 1
ATOM 1173 C C . ARG B 1 23 ? -10.347 13.858 6.097 1.00 43.30 78 ARG B C 1
ATOM 1174 O O . ARG B 1 23 ? -9.525 14.613 5.580 1.00 44.14 78 ARG B O 1
ATOM 1182 N N . GLN B 1 24 ? -10.545 12.632 5.648 1.00 43.04 79 GLN B N 1
ATOM 1183 C CA . GLN B 1 24 ? -9.746 12.157 4.538 1.00 43.22 79 GLN B CA 1
ATOM 1184 C C . GLN B 1 24 ? -10.602 11.434 3.534 1.00 42.52 79 GLN B C 1
ATOM 1185 O O . GLN B 1 24 ? -11.535 10.704 3.913 1.00 42.61 79 GLN B O 1
ATOM 1191 N N . PHE B 1 25 ? -10.299 11.668 2.253 1.00 41.76 80 PHE B N 1
ATOM 1192 C CA . PHE B 1 25 ? -10.960 10.961 1.177 1.00 40.56 80 PHE B CA 1
ATOM 1193 C C . PHE B 1 25 ? -10.362 9.567 1.054 1.00 39.53 80 PHE B C 1
ATOM 1194 O O . PHE B 1 25 ? -9.133 9.386 0.973 1.00 39.09 80 PHE B O 1
ATOM 1202 N N . ARG B 1 26 ? -11.255 8.587 1.066 1.00 38.30 81 ARG B N 1
ATOM 1203 C CA . ARG B 1 26 ? -10.886 7.178 0.956 1.00 37.14 81 ARG B CA 1
ATOM 1204 C C . ARG B 1 26 ? -11.512 6.629 -0.311 1.00 36.92 81 ARG B C 1
ATOM 1205 O O . ARG B 1 26 ? -12.733 6.416 -0.361 1.00 35.77 81 ARG B O 1
ATOM 1213 N N . TYR B 1 27 ? -10.671 6.382 -1.309 1.00 36.46 82 TYR B N 1
ATOM 1214 C CA . TYR B 1 27 ? -11.140 6.036 -2.656 1.00 37.62 82 TYR B CA 1
ATOM 1215 C C . TYR B 1 27 ? -12.028 4.772 -2.669 1.00 37.13 82 TYR B C 1
ATOM 1216 O O . TYR B 1 27 ? -13.037 4.751 -3.368 1.00 36.50 82 TYR B O 1
ATOM 1225 N N . PRO B 1 28 ? -11.717 3.745 -1.837 1.00 36.54 83 PRO B N 1
ATOM 1226 C CA . PRO B 1 28 ? -12.635 2.603 -1.898 1.00 36.73 83 PRO B CA 1
ATOM 1227 C C . PRO B 1 28 ? -14.032 2.922 -1.393 1.00 37.51 83 PRO B C 1
ATOM 1228 O O . PRO B 1 28 ? -14.945 2.129 -1.615 1.00 37.11 83 PRO B O 1
ATOM 1232 N N . LEU B 1 29 ? -14.196 4.055 -0.704 1.00 38.22 84 LEU B N 1
ATOM 1233 C CA . LEU B 1 29 ? -15.469 4.413 -0.083 1.00 39.82 84 LEU B CA 1
ATOM 1234 C C . LEU B 1 29 ? -16.239 5.494 -0.858 1.00 41.09 84 LEU B C 1
ATOM 1235 O O . LEU B 1 29 ? -17.433 5.743 -0.596 1.00 41.80 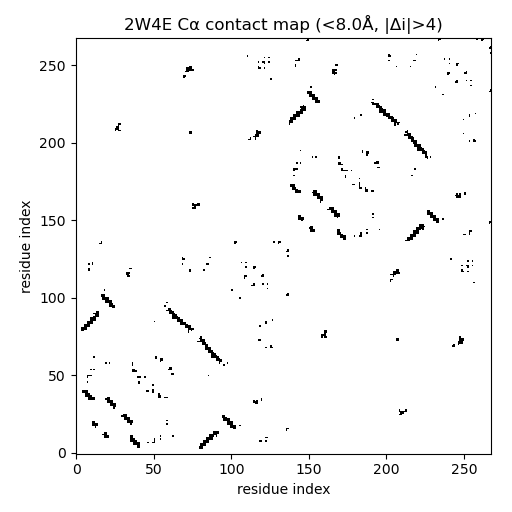84 LEU B O 1
ATOM 1240 N N . ARG B 1 30 ? -15.541 6.145 -1.781 1.00 42.74 85 ARG B N 1
ATOM 1241 C CA . ARG B 1 30 ? -16.050 7.307 -2.522 1.00 44.47 85 ARG B CA 1
ATOM 1242 C C . ARG B 1 30 ? -16.608 8.373 -1.577 1.00 45.72 85 ARG B C 1
ATOM 1243 O O . ARG B 1 30 ? -17.440 9.201 -1.970 1.00 46.86 85 ARG B O 1
ATOM 1251 N N . ALA B 1 31 ? -16.108 8.349 -0.335 1.00 45.80 86 ALA B N 1
ATOM 1252 C CA . ALA B 1 31 ? -16.467 9.300 0.714 1.00 45.34 86 ALA B CA 1
ATOM 1253 C C . ALA B 1 31 ? -15.217 9.779 1.464 1.00 45.61 86 ALA B C 1
ATOM 1254 O O . ALA B 1 31 ? -14.155 9.111 1.465 1.00 46.11 86 ALA B O 1
ATOM 1256 N N . THR B 1 32 ? -15.324 10.955 2.071 1.00 45.13 87 THR B N 1
ATOM 1257 C CA . THR B 1 32 ? -14.310 11.446 2.994 1.00 44.30 87 THR B CA 1
ATOM 1258 C C . THR B 1 32 ? -14.859 11.067 4.362 1.00 42.44 87 THR B C 1
ATOM 1259 O O . THR B 1 32 ? -16.054 11.192 4.593 1.00 42.80 87 THR B O 1
ATOM 1263 N N . ILE B 1 33 ? -14.014 10.563 5.256 1.00 40.62 88 ILE B N 1
ATOM 1264 C CA . ILE B 1 33 ? -14.495 10.096 6.561 1.00 38.75 88 ILE B CA 1
ATOM 1265 C C . ILE B 1 33 ? -13.614 10.622 7.695 1.00 37.45 88 ILE B C 1
ATOM 1266 O O . ILE B 1 33 ? -12.471 11.009 7.451 1.00 36.73 88 ILE B O 1
ATOM 1271 N N . THR B 1 34 ? -14.134 10.621 8.923 1.00 36.69 89 THR B N 1
ATOM 1272 C CA . THR B 1 34 ? -13.334 11.062 10.083 1.00 36.82 89 THR B CA 1
ATOM 1273 C C . THR B 1 34 ? -12.363 9.962 10.565 1.00 36.44 89 THR B C 1
ATOM 1274 O O . THR B 1 34 ? -12.786 8.855 10.878 1.00 35.93 89 THR B O 1
ATOM 1278 N N . GLU B 1 35 ? -11.069 10.268 10.605 1.00 36.36 90 GLU B N 1
ATOM 1279 C CA . GLU B 1 35 ? -10.057 9.337 11.102 1.00 36.50 90 GLU B CA 1
ATOM 1280 C C . GLU B 1 35 ? -9.111 9.987 12.131 1.00 36.60 90 GLU B C 1
ATOM 1281 O O . GLU B 1 35 ? -9.062 11.217 12.285 1.00 36.18 90 GLU B O 1
ATOM 1287 N N . ILE B 1 36 ? -8.327 9.159 12.801 1.00 35.08 91 ILE B N 1
ATOM 1288 C CA . ILE B 1 36 ? -7.176 9.687 13.523 1.00 35.12 91 ILE B CA 1
ATOM 1289 C C . ILE B 1 36 ? -5.993 9.610 12.585 1.00 34.85 91 ILE B C 1
ATOM 1290 O O . ILE B 1 36 ? -6.120 9.153 11.456 1.00 35.68 91 ILE B O 1
ATOM 1295 N N . VAL B 1 37 ? -4.839 10.059 13.059 1.00 35.28 92 VAL B N 1
ATOM 1296 C CA . VAL B 1 37 ? -3.613 10.089 12.259 1.00 34.47 92 VAL B CA 1
ATOM 1297 C C . VAL B 1 37 ? -3.056 8.685 12.085 1.00 35.35 92 VAL B C 1
ATOM 1298 O O . VAL B 1 37 ? -2.964 7.915 13.047 1.00 34.65 92 VAL B O 1
ATOM 1302 N N . ALA B 1 38 ? -2.685 8.334 10.861 1.00 34.98 93 ALA B N 1
ATOM 1303 C CA . ALA B 1 38 ? -2.160 7.012 10.622 1.00 36.10 93 ALA B CA 1
ATOM 1304 C C . ALA B 1 38 ? -1.230 7.045 9.440 1.00 37.30 93 ALA B C 1
ATOM 1305 O O . ALA B 1 38 ? -1.468 7.771 8.495 1.00 37.07 93 ALA B O 1
ATOM 1307 N N . GLY B 1 39 ? -0.166 6.265 9.485 1.00 38.33 94 GLY B N 1
ATOM 1308 C CA . GLY B 1 39 ? 0.678 6.121 8.313 1.00 39.72 94 GLY B CA 1
ATOM 1309 C C . GLY B 1 39 ? 1.555 4.902 8.413 1.00 40.93 94 GLY B C 1
ATOM 1310 O O . GLY B 1 39 ? 1.716 4.339 9.492 1.00 40.23 94 GLY B O 1
ATOM 1311 N N . GLY B 1 40 ? 2.116 4.488 7.278 1.00 42.82 95 GLY B N 1
ATOM 1312 C CA . GLY B 1 40 ? 2.950 3.275 7.197 1.00 44.72 95 GLY B CA 1
ATOM 1313 C C . GLY B 1 40 ? 4.334 3.494 7.791 1.00 46.30 95 GLY B C 1
ATOM 1314 O O . GLY B 1 40 ? 4.839 4.602 7.811 1.00 46.38 95 GLY B O 1
ATOM 1315 N N . VAL B 1 41 ? 4.938 2.438 8.305 1.00 48.22 96 VAL B N 1
ATOM 1316 C CA . VAL B 1 41 ? 6.232 2.561 8.984 1.00 50.58 96 VAL B CA 1
ATOM 1317 C C . VAL B 1 41 ? 7.316 2.218 7.959 1.00 52.46 96 VAL B C 1
ATOM 1318 O O . VAL B 1 41 ? 7.255 1.151 7.361 1.00 52.39 96 VAL B O 1
ATOM 1322 N N . GLU B 1 42 ? 8.283 3.123 7.753 1.00 55.08 97 GLU B N 1
ATOM 1323 C CA . GLU B 1 42 ? 9.380 2.911 6.776 1.00 57.61 97 GLU B CA 1
ATOM 1324 C C . GLU B 1 42 ? 10.427 1.910 7.242 1.00 58.49 97 GLU B C 1
ATOM 1325 O O . GLU B 1 42 ? 10.448 1.540 8.417 1.00 58.99 97 GLU B O 1
ATOM 1331 N N . LYS B 1 43 ? 11.312 1.524 6.314 1.00 59.42 98 LYS B N 1
ATOM 1332 C CA . LYS B 1 43 ? 12.275 0.424 6.496 1.00 60.04 98 LYS B CA 1
ATOM 1333 C C . LYS B 1 43 ? 13.169 0.540 7.740 1.00 60.35 98 LYS B C 1
ATOM 1334 O O . LYS B 1 43 ? 13.190 -0.375 8.578 1.00 60.91 98 LYS B O 1
ATOM 1340 N N . GLY B 1 44 ? 13.911 1.649 7.845 1.00 60.48 99 GLY B N 1
ATOM 1341 C CA . GLY B 1 44 ? 14.855 1.873 8.956 1.00 59.66 99 GLY B CA 1
ATOM 1342 C C . GLY B 1 44 ? 14.264 2.653 10.130 1.00 59.33 99 GLY B C 1
ATOM 1343 O O . GLY B 1 44 ? 14.982 3.373 10.839 1.00 59.70 99 GLY B O 1
ATOM 1344 N N . GLU B 1 45 ? 12.959 2.483 10.346 1.00 58.36 100 GLU B N 1
ATOM 1345 C CA . GLU B 1 45 ? 12.195 3.237 11.338 1.00 56.80 100 GLU B CA 1
ATOM 1346 C C . GLU B 1 45 ? 11.712 2.307 12.444 1.00 55.25 100 GLU B C 1
ATOM 1347 O O . GLU B 1 45 ? 11.292 1.192 12.170 1.00 55.58 100 GLU B O 1
ATOM 1353 N N . ASP B 1 46 ? 11.784 2.754 13.691 1.00 53.60 101 ASP B N 1
ATOM 1354 C CA . ASP B 1 46 ? 11.042 2.098 14.761 1.00 51.96 101 ASP B CA 1
ATOM 1355 C C . ASP B 1 46 ? 9.718 2.835 15.007 1.00 50.28 101 ASP B C 1
ATOM 1356 O O . ASP B 1 46 ? 9.503 3.935 14.475 1.00 49.73 101 ASP B O 1
ATOM 1361 N N . LEU B 1 47 ? 8.846 2.237 15.819 1.00 48.06 102 LEU B N 1
ATOM 1362 C CA . LEU B 1 47 ? 7.465 2.691 15.906 1.00 45.92 102 LEU B CA 1
ATOM 1363 C C . LEU B 1 47 ? 7.340 4.131 16.439 1.00 45.02 102 LEU B C 1
ATOM 1364 O O . LEU B 1 47 ? 6.687 4.957 15.800 1.00 44.08 102 LEU B O 1
ATOM 1369 N N . GLY B 1 48 ? 7.995 4.434 17.570 1.00 43.57 103 GLY B N 1
ATOM 1370 C CA . GLY B 1 48 ? 8.022 5.793 18.125 1.00 42.91 103 GLY B CA 1
ATOM 1371 C C . GLY B 1 48 ? 8.398 6.880 17.117 1.00 42.91 103 GLY B C 1
ATOM 1372 O O . GLY B 1 48 ? 7.734 7.924 17.019 1.00 42.98 103 GLY B O 1
ATOM 1373 N N . ALA B 1 49 ? 9.462 6.627 16.364 1.00 43.18 104 ALA B N 1
ATOM 1374 C CA . ALA B 1 49 ? 9.952 7.555 15.331 1.00 43.00 104 ALA B CA 1
ATOM 1375 C C . ALA B 1 49 ? 8.903 7.815 14.245 1.00 42.89 104 ALA B C 1
ATOM 1376 O O . ALA B 1 49 ? 8.572 8.976 13.923 1.00 42.52 104 ALA B O 1
ATOM 1378 N N . ALA B 1 50 ? 8.365 6.721 13.706 1.00 42.32 105 ALA B N 1
ATOM 1379 C CA . ALA B 1 50 ? 7.346 6.787 12.668 1.00 41.70 105 ALA B CA 1
ATOM 1380 C C . ALA B 1 50 ? 6.116 7.552 13.133 1.00 41.13 105 ALA B C 1
ATOM 1381 O O . ALA B 1 50 ? 5.542 8.331 12.360 1.00 41.01 105 ALA B O 1
ATOM 1383 N N . ALA B 1 51 ? 5.714 7.344 14.395 1.00 39.94 106 ALA B N 1
ATOM 1384 C CA . ALA B 1 51 ? 4.521 7.994 14.931 1.00 39.53 106 ALA B CA 1
ATOM 1385 C C . ALA B 1 51 ? 4.699 9.504 14.982 1.00 39.58 106 ALA B C 1
ATOM 1386 O O . ALA B 1 51 ? 3.788 10.261 14.628 1.00 38.87 106 ALA B O 1
ATOM 1388 N N . ALA B 1 52 ? 5.880 9.929 15.439 1.00 40.23 107 ALA B N 1
ATOM 1389 C CA . ALA B 1 52 ? 6.213 11.348 15.572 1.00 39.70 107 ALA B CA 1
ATOM 1390 C C . ALA B 1 52 ? 6.309 11.984 14.178 1.00 39.48 107 ALA B C 1
ATOM 1391 O O . ALA B 1 52 ? 5.706 13.033 13.929 1.00 39.62 107 ALA B O 1
ATOM 1393 N N . ARG B 1 53 ? 7.018 11.326 13.264 1.00 39.25 108 ARG B N 1
ATOM 1394 C CA . ARG B 1 53 ? 7.043 11.786 11.866 1.00 39.72 108 ARG B CA 1
ATOM 1395 C C . ARG B 1 53 ? 5.640 11.972 11.269 1.00 39.20 108 ARG B C 1
ATOM 1396 O O . ARG B 1 53 ? 5.315 13.025 10.691 1.00 39.27 108 ARG B O 1
ATOM 1404 N N . GLU B 1 54 ? 4.810 10.938 11.421 1.00 38.19 109 GLU B N 1
ATOM 1405 C CA . GLU B 1 54 ? 3.492 10.894 10.794 1.00 37.03 109 GLU B CA 1
ATOM 1406 C C . GLU B 1 54 ? 2.587 11.968 11.405 1.00 36.33 109 GLU B C 1
ATOM 1407 O O . GLU B 1 54 ? 1.776 12.622 10.677 1.00 36.63 109 GLU B O 1
ATOM 1413 N N . LEU B 1 55 ? 2.747 12.202 12.715 1.00 33.56 110 LEU B N 1
ATOM 1414 C CA . LEU B 1 55 ? 1.985 13.256 13.401 1.00 34.32 110 LEU B CA 1
ATOM 1415 C C . LEU B 1 55 ? 2.331 14.641 12.832 1.00 34.80 110 LEU B C 1
ATOM 1416 O O . LEU B 1 55 ? 1.452 15.504 12.662 1.00 34.90 110 LEU B O 1
ATOM 1421 N N . LEU B 1 56 ? 3.606 14.827 12.533 1.00 35.36 111 LEU B N 1
ATOM 1422 C CA . LEU B 1 56 ? 4.099 16.119 12.047 1.00 37.62 111 LEU B CA 1
ATOM 1423 C C . LEU B 1 56 ? 3.575 16.340 10.621 1.00 38.48 111 LEU B C 1
ATOM 1424 O O . LEU B 1 56 ? 2.894 17.350 10.348 1.00 38.59 111 LEU B O 1
ATOM 1429 N N . GLU B 1 57 ? 3.823 15.354 9.759 1.00 39.60 112 GLU B N 1
ATOM 1430 C CA . GLU B 1 57 ? 3.398 15.400 8.357 1.00 41.32 112 GLU B CA 1
ATOM 1431 C C . GLU B 1 57 ? 1.887 15.554 8.163 1.00 41.83 112 GLU B C 1
ATOM 1432 O O . GLU B 1 57 ? 1.438 16.365 7.347 1.00 41.83 112 GLU B O 1
ATOM 1438 N N . GLU B 1 58 ? 1.091 14.830 8.935 1.00 41.74 113 GLU B N 1
ATOM 1439 C CA . GLU B 1 58 ? -0.326 14.819 8.645 1.00 42.27 113 GLU B CA 1
ATOM 1440 C C . GLU B 1 58 ? -1.121 15.989 9.198 1.00 42.46 113 GLU B C 1
ATOM 1441 O O . GLU B 1 58 ? -1.951 16.542 8.469 1.00 42.48 113 GLU B O 1
ATOM 1447 N N . VAL B 1 59 ? -0.880 16.368 10.457 1.00 41.86 114 VAL B N 1
ATOM 1448 C CA . VAL B 1 59 ? -1.619 17.467 11.081 1.00 41.75 114 VAL B CA 1
ATOM 1449 C C . VAL B 1 59 ? -0.764 18.639 11.609 1.00 41.55 114 VAL B C 1
ATOM 1450 O O . VAL B 1 59 ? -1.309 19.565 12.235 1.00 41.28 114 VAL B O 1
ATOM 1454 N N . GLY B 1 60 ? 0.550 18.579 11.390 1.00 40.70 115 GLY B N 1
ATOM 1455 C CA . GLY B 1 60 ? 1.456 19.622 11.872 1.00 40.43 115 GLY B CA 1
ATOM 1456 C C . GLY B 1 60 ? 1.581 19.561 13.385 1.00 40.28 115 GLY B C 1
ATOM 1457 O O . GLY B 1 60 ? 1.581 20.593 14.062 1.00 40.95 115 GLY B O 1
ATOM 1458 N N . GLY B 1 61 ? 1.701 18.353 13.927 1.00 38.81 116 GLY B N 1
ATOM 1459 C CA . GLY B 1 61 ? 1.593 18.222 15.366 1.00 37.62 116 GLY B CA 1
ATOM 1460 C C . GLY B 1 61 ? 2.875 17.743 15.984 1.00 36.29 116 GLY B C 1
ATOM 1461 O O . GLY B 1 61 ? 3.679 17.080 15.343 1.00 35.93 116 GLY B O 1
ATOM 1462 N N . ALA B 1 62 ? 3.025 18.066 17.262 1.00 36.13 117 ALA B N 1
ATOM 1463 C CA . ALA B 1 62 ? 4.166 17.628 18.044 1.00 36.56 117 ALA B CA 1
ATOM 1464 C C . ALA B 1 62 ? 3.653 17.344 19.455 1.00 36.23 117 ALA B C 1
ATOM 1465 O O . ALA B 1 62 ? 2.852 18.113 20.003 1.00 35.71 117 ALA B O 1
ATOM 1467 N N . ALA B 1 63 ? 4.120 16.238 20.030 1.00 36.99 118 ALA B N 1
ATOM 1468 C CA . ALA B 1 63 ? 3.578 15.741 21.293 1.00 37.54 118 ALA B CA 1
ATOM 1469 C C . ALA B 1 63 ? 4.602 15.851 22.424 1.00 37.73 118 ALA B C 1
ATOM 1470 O O . ALA B 1 63 ? 5.786 15.562 22.219 1.00 37.69 118 ALA B O 1
ATOM 1472 N N . SER B 1 64 ? 4.147 16.199 23.622 1.00 37.50 119 SER B N 1
ATOM 1473 C CA . SER B 1 64 ? 5.072 16.182 24.760 1.00 38.52 119 SER B CA 1
ATOM 1474 C C . SER B 1 64 ? 5.235 14.801 25.380 1.00 38.71 119 SER B C 1
ATOM 1475 O O . SER B 1 64 ? 6.260 14.538 26.015 1.00 38.80 119 SER B O 1
ATOM 1478 N N . GLU B 1 65 ? 4.231 13.926 25.202 1.00 37.99 120 GLU B N 1
ATOM 1479 C CA . GLU B 1 65 ? 4.242 12.598 25.830 1.00 37.87 120 GLU B CA 1
ATOM 1480 C C . GLU B 1 65 ? 3.493 11.527 25.008 1.00 36.66 120 GLU B C 1
ATOM 1481 O O . GLU B 1 65 ? 2.505 11.825 24.330 1.00 36.43 120 GLU B O 1
ATOM 1487 N N . TRP B 1 66 ? 3.970 10.294 25.092 1.00 35.97 121 TRP B N 1
ATOM 1488 C CA . TRP B 1 66 ? 3.421 9.171 24.308 1.00 35.55 121 TRP B CA 1
ATOM 1489 C C . TRP B 1 66 ? 3.053 8.008 25.224 1.00 35.15 121 TRP B C 1
ATOM 1490 O O . TRP B 1 66 ? 3.781 7.729 26.179 1.00 34.41 121 TRP B O 1
ATOM 1501 N N . VAL B 1 67 ? 1.914 7.366 24.943 1.00 34.33 122 VAL B N 1
ATOM 1502 C CA . VAL B 1 67 ? 1.465 6.177 25.661 1.00 33.43 122 VAL B CA 1
ATOM 1503 C C . VAL B 1 67 ? 1.141 5.117 24.607 1.00 33.00 122 VAL B C 1
ATOM 1504 O O . VAL B 1 67 ? 0.159 5.244 23.872 1.00 31.45 122 VAL B O 1
ATOM 1508 N N . PRO B 1 68 ? 1.977 4.079 24.509 1.00 32.79 123 PRO B N 1
ATOM 1509 C CA . PRO B 1 68 ? 1.714 3.124 23.445 1.00 32.23 123 PRO B CA 1
ATOM 1510 C C . PRO B 1 68 ? 0.471 2.301 23.800 1.00 30.93 123 PRO B C 1
ATOM 1511 O O . PRO B 1 68 ? 0.140 2.165 24.982 1.00 29.81 123 PRO B O 1
ATOM 1515 N N . LEU B 1 69 ? -0.232 1.807 22.781 1.00 29.19 124 LEU B N 1
ATOM 1516 C CA . LEU B 1 69 ? -1.412 0.956 23.008 1.00 27.80 124 LEU B CA 1
ATOM 1517 C C . LEU B 1 69 ? -1.252 -0.413 22.305 1.00 26.90 124 LEU B C 1
ATOM 1518 O O . LEU B 1 69 ? -0.314 -0.624 21.536 1.00 26.58 124 LEU B O 1
ATOM 1523 N N . PRO B 1 70 ? -2.149 -1.372 22.590 1.00 26.02 125 PRO B N 1
ATOM 1524 C CA . PRO B 1 70 ? -1.873 -2.730 22.069 1.00 25.64 125 PRO B CA 1
ATOM 1525 C C . PRO B 1 70 ? -2.027 -2.882 20.539 1.00 23.87 125 PRO B C 1
ATOM 1526 O O . PRO B 1 70 ? -3.011 -2.402 19.991 1.00 23.86 125 PRO B O 1
ATOM 1530 N N . GLY B 1 71 ? -1.057 -3.522 19.880 1.00 23.44 126 GLY B N 1
ATOM 1531 C CA . GLY B 1 71 ? -1.083 -3.822 18.436 1.00 22.86 126 GLY B CA 1
ATOM 1532 C C . GLY B 1 71 ? -2.236 -4.769 18.090 1.00 22.90 126 GLY B C 1
ATOM 1533 O O . GLY B 1 71 ? -2.688 -5.548 18.951 1.00 22.88 126 GLY B O 1
ATOM 1534 N N . PHE B 1 72 ? -2.718 -4.711 16.847 1.00 21.57 127 PHE B N 1
ATOM 1535 C CA . PHE B 1 72 ? -3.809 -5.547 16.416 1.00 20.56 127 PHE B CA 1
ATOM 1536 C C . PHE B 1 72 ? -3.709 -5.794 14.912 1.00 20.73 127 PHE B C 1
ATOM 1537 O O . PHE B 1 72 ? -3.193 -4.937 14.168 1.00 20.71 127 PHE B O 1
ATOM 1545 N N . TYR B 1 73 ? -4.214 -6.948 14.488 1.00 19.94 128 TYR B N 1
ATOM 1546 C CA . TYR B 1 73 ? -4.421 -7.271 13.049 1.00 20.07 128 TYR B CA 1
ATOM 1547 C C . TYR B 1 73 ? -5.745 -6.681 12.586 1.00 20.69 128 TYR B C 1
ATOM 1548 O O . TYR B 1 73 ? -6.794 -7.085 13.102 1.00 18.64 128 TYR B O 1
ATOM 1557 N N . PRO B 1 74 ? -5.718 -5.756 11.587 1.00 21.57 129 PRO B N 1
ATOM 1558 C CA . PRO B 1 74 ? -7.031 -5.235 11.128 1.00 23.23 129 PRO B CA 1
ATOM 1559 C C . PRO B 1 74 ? -7.870 -6.311 10.451 1.00 23.31 129 PRO B C 1
ATOM 1560 O O . PRO B 1 74 ? -9.084 -6.296 10.539 1.00 22.72 129 PRO B O 1
ATOM 1564 N N . GLN B 1 75 ? -7.217 -7.237 9.787 1.00 23.97 130 GLN B N 1
ATOM 1565 C CA . GLN B 1 75 ? -7.948 -8.242 9.039 1.00 25.48 130 GLN B CA 1
ATOM 1566 C C . GLN B 1 75 ? -7.170 -9.523 8.865 1.00 25.03 130 GLN B C 1
ATOM 1567 O O . GLN B 1 75 ? -6.747 -9.843 7.714 1.00 25.47 130 GLN B O 1
ATOM 1573 N N . PRO B 1 76 ? -6.996 -10.300 9.966 1.00 25.37 131 PRO B N 1
ATOM 1574 C CA . PRO B 1 76 ? -6.108 -11.484 9.849 1.00 25.78 131 PRO B CA 1
ATOM 1575 C C . PRO B 1 76 ? -6.610 -12.630 8.941 1.00 27.11 131 PRO B C 1
ATOM 1576 O O . PRO B 1 76 ? -5.820 -13.528 8.608 1.00 27.59 131 PRO B O 1
ATOM 1580 N N . SER B 1 77 ? -7.878 -12.615 8.557 1.00 27.37 132 SER B N 1
ATOM 1581 C CA . SER B 1 77 ? -8.376 -13.633 7.634 1.00 28.60 132 SER B CA 1
ATOM 1582 C C . SER B 1 77 ? -7.677 -13.518 6.293 1.00 29.49 132 SER B C 1
ATOM 1583 O O . SER B 1 77 ? -7.517 -14.531 5.591 1.00 29.30 132 SER B O 1
ATOM 1586 N N . ILE B 1 78 ? -7.201 -12.301 5.994 1.00 30.36 133 ILE B N 1
ATOM 1587 C CA . ILE B 1 78 ? -6.806 -11.857 4.651 1.00 32.62 133 ILE B CA 1
ATOM 1588 C C . ILE B 1 78 ? -5.357 -11.320 4.579 1.00 32.59 133 ILE B C 1
ATOM 1589 O O . ILE B 1 78 ? -4.670 -11.430 3.548 1.00 32.30 133 ILE B O 1
ATOM 1594 N N . SER B 1 79 ? -4.879 -10.780 5.693 1.00 31.77 134 SER B N 1
ATOM 1595 C CA . SER B 1 79 ? -3.625 -10.067 5.712 1.00 31.52 134 SER B CA 1
ATOM 1596 C C . SER B 1 79 ? -2.884 -10.315 7.015 1.00 30.92 134 SER B C 1
ATOM 1597 O O . SER B 1 79 ? -3.498 -10.354 8.070 1.00 30.43 134 SER B O 1
ATOM 1600 N N . GLY B 1 80 ? -1.556 -10.370 6.938 1.00 30.57 135 GLY B N 1
ATOM 1601 C CA . GLY B 1 80 ? -0.733 -10.432 8.117 1.00 29.36 135 GLY B CA 1
ATOM 1602 C C . GLY B 1 80 ? -0.273 -9.076 8.632 1.00 28.58 135 GLY B C 1
ATOM 1603 O O . GLY B 1 80 ? 0.448 -9.061 9.602 1.00 29.23 135 GLY B O 1
ATOM 1604 N N . VAL B 1 81 ? -0.730 -7.962 8.034 1.00 27.76 136 VAL B N 1
ATOM 1605 C CA . VAL B 1 81 ? -0.382 -6.593 8.472 1.00 27.04 136 VAL B CA 1
ATOM 1606 C C . VAL B 1 81 ? -0.823 -6.343 9.922 1.00 26.27 136 VAL B C 1
ATOM 1607 O O . VAL B 1 81 ? -1.878 -6.814 10.338 1.00 24.95 136 VAL B O 1
ATOM 1611 N N . VAL B 1 82 ? -0.006 -5.581 10.656 1.00 25.28 137 VAL B N 1
ATOM 1612 C CA . VAL B 1 82 ? -0.280 -5.209 12.035 1.00 23.78 137 VAL B CA 1
ATOM 1613 C C . VAL B 1 82 ? -0.331 -3.701 12.125 1.00 23.83 137 VAL B C 1
ATOM 1614 O O . VAL B 1 82 ? 0.569 -2.991 11.634 1.00 24.12 137 VAL B O 1
ATOM 1618 N N . PHE B 1 83 ? -1.355 -3.222 12.810 1.00 22.41 138 PHE B N 1
ATOM 1619 C CA . PHE B 1 83 ? -1.495 -1.829 13.141 1.00 22.36 138 PHE B CA 1
ATOM 1620 C C . PHE B 1 83 ? -1.115 -1.569 14.626 1.00 23.02 138 PHE B C 1
ATOM 1621 O O . PHE B 1 83 ? -1.660 -2.207 15.539 1.00 20.99 138 PHE B O 1
ATOM 1629 N N . TYR B 1 84 ? -0.227 -0.592 14.846 1.00 23.70 139 TYR B N 1
ATOM 1630 C CA . TYR B 1 84 ? 0.269 -0.199 16.196 1.00 24.41 139 TYR B CA 1
ATOM 1631 C C . TYR B 1 84 ? -0.196 1.208 16.576 1.00 25.48 139 TYR B C 1
ATOM 1632 O O . TYR B 1 84 ? 0.268 2.199 15.969 1.00 27.38 139 TYR B O 1
ATOM 1641 N N . PRO B 1 85 ? -1.146 1.304 17.531 1.00 24.68 140 PRO B N 1
ATOM 1642 C CA . PRO B 1 85 ? -1.710 2.554 17.997 1.00 25.16 140 PRO B CA 1
ATOM 1643 C C . PRO B 1 85 ? -0.926 3.168 19.169 1.00 25.62 140 PRO B C 1
ATOM 1644 O O . PRO B 1 85 ? -0.315 2.437 19.973 1.00 24.75 140 PRO B O 1
ATOM 1648 N N . LEU B 1 86 ? -0.952 4.488 19.229 1.00 26.05 141 LEU B N 1
ATOM 1649 C CA . LEU B 1 86 ? -0.326 5.252 20.291 1.00 27.95 141 LEU B CA 1
ATOM 1650 C C . LEU B 1 86 ? -1.168 6.465 20.596 1.00 28.47 141 LEU B C 1
ATOM 1651 O O . LEU B 1 86 ? -1.791 7.057 19.702 1.00 28.98 141 LEU B O 1
ATOM 1656 N N . LEU B 1 87 ? -1.242 6.795 21.878 1.00 28.86 142 LEU B N 1
ATOM 1657 C CA . LEU B 1 87 ? -1.890 7.995 22.283 1.00 29.84 142 LEU B CA 1
ATOM 1658 C C . LEU B 1 87 ? -0.804 9.077 22.353 1.00 30.76 142 LEU B C 1
ATOM 1659 O O . LEU B 1 87 ? 0.248 8.864 22.977 1.00 31.05 142 LEU B O 1
ATOM 1664 N N . ALA B 1 88 ? -1.045 10.225 21.712 1.00 30.61 143 ALA B N 1
ATOM 1665 C CA . ALA B 1 88 ? -0.113 11.356 21.859 1.00 31.32 143 ALA B CA 1
ATOM 1666 C C . ALA B 1 88 ? -0.706 12.480 22.708 1.00 31.96 143 ALA B C 1
ATOM 1667 O O . ALA B 1 88 ? -1.841 12.947 22.473 1.00 31.50 143 ALA B O 1
ATOM 1669 N N . LEU B 1 89 ? 0.054 12.890 23.723 1.00 32.69 144 LEU B N 1
ATOM 1670 C CA . LEU B 1 89 ? -0.448 13.838 24.719 1.00 33.72 144 LEU B CA 1
ATOM 1671 C C . LEU B 1 89 ? 0.304 15.174 24.710 1.00 33.83 144 LEU B C 1
ATOM 1672 O O . LEU B 1 89 ? 1.436 15.237 24.280 1.00 33.33 144 LEU B O 1
ATOM 1677 N N . GLY B 1 90 ? -0.355 16.226 25.190 1.00 35.30 145 GLY B N 1
ATOM 1678 C CA . GLY B 1 90 ? 0.190 17.583 25.128 1.00 36.39 145 GLY B CA 1
ATOM 1679 C C . GLY B 1 90 ? 0.560 17.933 23.691 1.00 37.57 145 GLY B C 1
ATOM 1680 O O . GLY B 1 90 ? 1.663 18.455 23.421 1.00 37.45 145 GLY B O 1
ATOM 1681 N N . VAL B 1 91 ? -0.344 17.637 22.755 1.00 37.42 146 VAL B N 1
ATOM 1682 C CA . VAL B 1 91 ? -0.042 17.863 21.343 1.00 38.10 146 VAL B CA 1
ATOM 1683 C C . VAL B 1 91 ? -0.231 19.339 21.023 1.00 38.89 146 VAL B C 1
ATOM 1684 O O . VAL B 1 91 ? -1.222 19.931 21.429 1.00 38.74 146 VAL B O 1
ATOM 1688 N N . THR B 1 92 ? 0.732 19.914 20.300 1.00 39.98 147 THR B N 1
ATOM 1689 C CA . THR B 1 92 ? 0.594 21.277 19.779 1.00 41.49 147 THR B CA 1
ATOM 1690 C C . THR B 1 92 ? 0.707 21.294 18.260 1.00 42.25 147 THR B C 1
ATOM 1691 O O . THR B 1 92 ? 1.508 20.563 17.674 1.00 42.51 147 THR B O 1
ATOM 1695 N N . LEU B 1 93 ? -0.070 22.183 17.641 1.00 43.58 148 LEU B N 1
ATOM 1696 C CA . LEU B 1 93 ? -0.163 22.284 16.186 1.00 44.13 148 LEU B CA 1
ATOM 1697 C C . LEU B 1 93 ? 0.498 23.572 15.670 1.00 44.57 148 LEU B C 1
ATOM 1698 O O . LEU B 1 93 ? 1.300 23.518 14.744 1.00 44.55 148 LEU B O 1
ATOM 1703 N N . ILE B 1 104 ? -6.938 16.196 3.565 1.00 55.52 159 ILE B N 1
ATOM 1704 C CA . ILE B 1 104 ? -6.130 16.375 4.771 1.00 55.39 159 ILE B CA 1
ATOM 1705 C C . ILE B 1 104 ? -6.656 17.557 5.611 1.00 54.71 159 ILE B C 1
ATOM 1706 O O . ILE B 1 104 ? -5.900 18.366 6.132 1.00 54.80 159 ILE B O 1
ATOM 1711 N N . GLU B 1 105 ? -7.974 17.635 5.737 1.00 53.97 160 GLU B N 1
ATOM 1712 C CA . GLU B 1 105 ? -8.595 18.611 6.624 1.00 53.34 160 GLU B CA 1
ATOM 1713 C C . GLU B 1 105 ? -8.429 18.170 8.093 1.00 52.58 160 GLU B C 1
ATOM 1714 O O . GLU B 1 105 ? -8.848 17.080 8.490 1.00 52.12 160 GLU B O 1
ATOM 1720 N N . ARG B 1 106 ? -7.770 19.020 8.868 1.00 51.58 161 ARG B N 1
ATOM 1721 C CA . ARG B 1 106 ? -7.526 18.798 10.284 1.00 50.66 161 ARG B CA 1
ATOM 1722 C C . ARG B 1 106 ? -8.740 19.338 11.022 1.00 49.68 161 ARG B C 1
ATOM 1723 O O . ARG B 1 106 ? -9.294 20.359 10.634 1.00 49.55 161 ARG B O 1
ATOM 1731 N N . VAL B 1 107 ? -9.180 18.638 12.061 1.00 48.55 162 VAL B N 1
ATOM 1732 C CA . VAL B 1 107 ? -10.362 19.039 12.834 1.00 47.58 162 VAL B CA 1
ATOM 1733 C C . VAL B 1 107 ? -10.042 18.910 14.319 1.00 46.98 162 VAL B C 1
ATOM 1734 O O . VAL B 1 107 ? -9.503 17.887 14.735 1.00 47.29 162 VAL B O 1
ATOM 1738 N N . VAL B 1 108 ? -10.366 19.926 15.123 1.00 45.59 163 VAL B N 1
ATOM 1739 C CA . VAL B 1 108 ? -10.092 19.858 16.551 1.00 44.23 163 VAL B CA 1
ATOM 1740 C C . VAL B 1 108 ? -11.402 19.867 17.349 1.00 43.89 163 VAL B C 1
ATOM 1741 O O . VAL B 1 108 ? -12.252 20.736 17.148 1.00 43.68 163 VAL B O 1
ATOM 1745 N N . LEU B 1 109 ? -11.587 18.871 18.221 1.00 42.41 164 LEU B N 1
ATOM 1746 C CA . LEU B 1 109 ? -12.835 18.751 18.981 1.00 41.50 164 LEU B CA 1
ATOM 1747 C C . LEU B 1 109 ? -12.568 18.426 20.433 1.00 40.77 164 LEU B C 1
ATOM 1748 O O . LEU B 1 109 ? -11.553 17.825 20.734 1.00 41.53 164 LEU B O 1
ATOM 1753 N N . PRO B 1 110 ? -13.467 18.841 21.342 1.00 40.57 165 PRO B N 1
ATOM 1754 C CA . PRO B 1 110 ? -13.353 18.401 22.724 1.00 40.26 165 PRO B CA 1
ATOM 1755 C C . PRO B 1 110 ? -13.546 16.886 22.815 1.00 40.05 165 PRO B C 1
ATOM 1756 O O . PRO B 1 110 ? -14.464 16.326 22.178 1.00 39.08 165 PRO B O 1
ATOM 1760 N N . LEU B 1 111 ? -12.682 16.239 23.592 1.00 39.54 166 LEU B N 1
ATOM 1761 C CA . LEU B 1 111 ? -12.752 14.787 23.794 1.00 38.61 166 LEU B CA 1
ATOM 1762 C C . LEU B 1 111 ? -14.164 14.312 24.041 1.00 38.69 166 LEU B C 1
ATOM 1763 O O . LEU B 1 111 ? -14.587 13.310 23.472 1.00 38.74 166 LEU B O 1
ATOM 1768 N N . ALA B 1 112 ? -14.901 15.024 24.890 1.00 38.45 167 ALA B N 1
ATOM 1769 C CA . ALA B 1 112 ? -16.265 14.622 25.190 1.00 38.64 167 ALA B CA 1
ATOM 1770 C C . ALA B 1 112 ? -17.127 14.460 23.912 1.00 38.07 167 ALA B C 1
ATOM 1771 O O . ALA B 1 112 ? -17.972 13.564 23.840 1.00 37.59 167 ALA B O 1
ATOM 1773 N N . GLU B 1 113 ? -16.908 15.320 22.909 1.00 37.82 168 GLU B N 1
ATOM 1774 C CA . GLU B 1 113 ? -17.629 15.238 21.628 1.00 36.83 168 GLU B CA 1
ATOM 1775 C C . GLU B 1 113 ? -17.112 14.076 20.758 1.00 36.26 168 GLU B C 1
ATOM 1776 O O . GLU B 1 113 ? -17.884 13.418 20.039 1.00 35.87 168 GLU B O 1
ATOM 1782 N N . VAL B 1 114 ? -15.808 13.830 20.835 1.00 34.99 169 VAL B N 1
ATOM 1783 C CA . VAL B 1 114 ? -15.189 12.773 20.063 1.00 34.37 169 VAL B CA 1
ATOM 1784 C C . VAL B 1 114 ? -15.690 11.417 20.569 1.00 33.27 169 VAL B C 1
ATOM 1785 O O . VAL B 1 114 ? -16.008 10.529 19.771 1.00 32.42 169 VAL B O 1
ATOM 1789 N N . TYR B 1 115 ? -15.814 11.289 21.885 1.00 32.12 170 TYR B N 1
ATOM 1790 C CA . TYR B 1 115 ? -16.285 10.033 22.446 1.00 31.81 170 TYR B CA 1
ATOM 1791 C C . TYR B 1 115 ? -17.800 9.867 22.305 1.00 31.58 170 TYR B C 1
ATOM 1792 O O . TYR B 1 115 ? -18.281 8.732 22.198 1.00 31.03 170 TYR B O 1
ATOM 1801 N N . ARG B 1 116 ? -18.542 10.977 22.228 1.00 30.34 171 ARG B N 1
ATOM 1802 C CA . ARG B 1 116 ? -19.939 10.892 21.764 1.00 29.64 171 ARG B CA 1
ATOM 1803 C C . ARG B 1 116 ? -20.014 10.313 20.314 1.00 28.86 171 ARG B C 1
ATOM 1804 O O . ARG B 1 116 ? -20.863 9.429 20.002 1.00 28.10 171 ARG B O 1
ATOM 1812 N N . MET B 1 117 ? -19.107 10.778 19.453 1.00 27.78 172 MET B N 1
ATOM 1813 C CA . MET B 1 117 ? -19.083 10.379 18.025 1.00 28.05 172 MET B CA 1
ATOM 1814 C C . MET B 1 117 ? -18.728 8.889 17.876 1.00 28.50 172 MET B C 1
ATOM 1815 O O . MET B 1 117 ? -19.345 8.141 17.077 1.00 28.13 172 MET B O 1
ATOM 1820 N N . LEU B 1 118 ? -17.734 8.488 18.665 1.00 28.25 173 LEU B N 1
ATOM 1821 C CA . LEU B 1 118 ? -17.322 7.079 18.789 1.00 29.20 173 LEU B CA 1
ATOM 1822 C C . LEU B 1 118 ? -18.512 6.207 19.135 1.00 29.44 173 LEU B C 1
ATOM 1823 O O . LEU B 1 118 ? -18.859 5.300 18.360 1.00 29.14 173 LEU B O 1
ATOM 1828 N N . GLU B 1 119 ? -19.135 6.483 20.285 1.00 29.66 174 GLU B N 1
ATOM 1829 C CA . GLU B 1 119 ? -20.304 5.730 20.720 1.00 30.69 17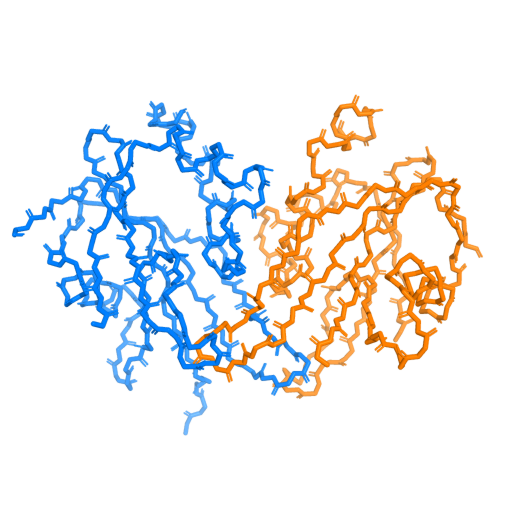4 GLU B CA 1
ATOM 1830 C C . GLU B 1 119 ? -21.501 5.757 19.779 1.00 31.18 174 GLU B C 1
ATOM 1831 O O . GLU B 1 119 ? -22.214 4.763 19.689 1.00 31.37 174 GLU B O 1
ATOM 1837 N N . ALA B 1 120 ? -21.710 6.864 19.068 1.00 30.40 175 ALA B N 1
ATOM 1838 C CA . ALA B 1 120 ? -22.833 6.975 18.149 1.00 31.09 175 ALA B CA 1
ATOM 1839 C C . ALA B 1 120 ? -22.635 6.180 16.864 1.00 30.72 175 ALA B C 1
ATOM 1840 O O . ALA B 1 120 ? -23.615 5.912 16.152 1.00 31.21 175 ALA B O 1
ATOM 1842 N N . GLY B 1 121 ? -21.383 5.857 16.543 1.00 29.21 176 GLY B N 1
ATOM 1843 C CA . GLY B 1 121 ? -21.066 5.170 15.297 1.00 28.99 176 GLY B CA 1
ATOM 1844 C C . GLY B 1 121 ? -20.606 6.070 14.180 1.00 29.53 176 GLY B C 1
ATOM 1845 O O . GLY B 1 121 ? -20.489 5.620 13.036 1.00 29.12 176 GLY B O 1
ATOM 1846 N N . GLU B 1 122 ? -20.317 7.327 14.528 1.00 30.00 177 GLU B N 1
ATOM 1847 C CA . GLU B 1 122 ? -19.959 8.369 13.573 1.00 31.89 177 GLU B CA 1
ATOM 1848 C C . GLU B 1 122 ? -18.506 8.262 13.127 1.00 32.05 177 GLU B C 1
ATOM 1849 O O . GLU B 1 122 ? -18.113 8.840 12.112 1.00 33.15 177 GLU B O 1
ATOM 1855 N N . ILE B 1 123 ? -17.699 7.534 13.880 1.00 31.88 178 ILE B N 1
ATOM 1856 C CA . ILE B 1 123 ? -16.356 7.207 13.396 1.00 31.02 178 ILE B CA 1
ATOM 1857 C C . ILE B 1 123 ? -16.410 5.837 12.697 1.00 30.98 178 ILE B C 1
ATOM 1858 O O . ILE B 1 123 ? -16.499 4.781 13.360 1.00 30.11 178 ILE B O 1
ATOM 1863 N N . GLN B 1 124 ? -16.342 5.850 11.371 1.00 29.53 179 GLN B N 1
ATOM 1864 C CA . GLN B 1 124 ? -16.634 4.661 10.598 1.00 29.19 179 GLN B CA 1
ATOM 1865 C C . GLN B 1 124 ? -15.408 3.782 10.353 1.00 27.38 179 GLN B C 1
ATOM 1866 O O . GLN B 1 124 ? -15.521 2.629 9.986 1.00 24.40 179 GLN B O 1
ATOM 1872 N N . ASP B 1 125 ? -14.245 4.362 10.557 1.00 25.03 180 ASP B N 1
ATOM 1873 C CA . ASP B 1 125 ? -13.005 3.676 10.286 1.00 26.30 180 ASP B CA 1
ATOM 1874 C C . ASP B 1 125 ? -12.758 2.794 11.515 1.00 24.29 180 ASP B C 1
ATOM 1875 O O . ASP B 1 125 ? -12.642 3.321 12.623 1.00 22.86 180 ASP B O 1
ATOM 1880 N N . GLY B 1 126 ? -12.774 1.470 11.332 1.00 23.62 181 GLY B N 1
ATOM 1881 C CA . GLY B 1 126 ? -12.586 0.508 12.452 1.00 22.89 181 GLY B CA 1
ATOM 1882 C C . GLY B 1 126 ? -11.266 0.697 13.230 1.00 22.27 181 GLY B C 1
ATOM 1883 O O . GLY B 1 126 ? -11.262 0.761 14.452 1.00 21.95 181 GLY B O 1
ATOM 1884 N N . PRO B 1 127 ? -10.136 0.796 12.515 1.00 23.11 182 PRO B N 1
ATOM 1885 C CA . PRO B 1 127 ? -8.853 1.028 13.200 1.00 23.26 182 PRO B CA 1
ATOM 1886 C C . PRO B 1 127 ? -8.784 2.267 14.050 1.00 23.68 182 PRO B C 1
ATOM 1887 O O . PRO B 1 127 ? -8.352 2.158 15.223 1.00 22.73 182 PRO B O 1
ATOM 1891 N N . SER B 1 128 ? -9.244 3.418 13.536 1.00 23.05 183 SER B N 1
ATOM 1892 C CA . SER B 1 128 ? -9.380 4.614 14.390 1.00 23.40 183 SER B CA 1
ATOM 1893 C C . SER B 1 128 ? -10.278 4.394 15.620 1.00 24.21 183 SER B C 1
ATOM 1894 O O . SER B 1 128 ? -9.933 4.832 16.740 1.00 23.24 183 SER B O 1
ATOM 1897 N N . SER B 1 129 ? -11.427 3.729 15.419 1.00 22.91 184 SER B N 1
ATOM 1898 C CA . SER B 1 129 ? -12.343 3.515 16.517 1.00 22.12 184 SER B CA 1
ATOM 1899 C C . SER B 1 129 ? -11.708 2.701 17.601 1.00 21.20 184 SER B C 1
ATOM 1900 O O . SER B 1 129 ? -11.787 3.070 18.757 1.00 21.34 184 SER B O 1
ATOM 1903 N N . LEU B 1 130 ? -11.104 1.583 17.213 1.00 22.09 185 LEU B N 1
ATOM 1904 C CA . LEU B 1 130 ? -10.443 0.697 18.164 1.00 22.52 185 LEU B CA 1
ATOM 1905 C C . LEU B 1 130 ? -9.407 1.510 18.937 1.00 22.95 185 LEU B C 1
ATOM 1906 O O . LEU B 1 130 ? -9.300 1.374 20.159 1.00 22.89 185 LEU B O 1
ATOM 1911 N N . THR B 1 131 ? -8.648 2.347 18.214 1.00 22.65 186 THR B N 1
ATOM 1912 C CA . THR B 1 131 ? -7.630 3.176 18.885 1.00 22.78 186 THR B CA 1
ATOM 1913 C C . THR B 1 131 ? -8.286 4.019 19.950 1.00 22.08 186 THR B C 1
ATOM 1914 O O . THR B 1 131 ? -7.849 3.989 21.099 1.00 23.63 186 THR B O 1
ATOM 1918 N N . LEU B 1 132 ? -9.355 4.733 19.587 1.00 22.87 187 LEU B N 1
ATOM 1919 C CA . LEU B 1 132 ? -10.122 5.526 20.551 1.00 23.83 187 LEU B CA 1
ATOM 1920 C C . LEU B 1 132 ? -10.584 4.697 21.773 1.00 24.47 187 LEU B C 1
ATOM 1921 O O . LEU B 1 132 ? -10.406 5.127 22.944 1.00 24.89 187 LEU B O 1
ATOM 1926 N N . TRP B 1 133 ? -11.177 3.524 21.527 1.00 23.44 188 TRP B N 1
ATOM 1927 C CA . TRP B 1 133 ? -11.569 2.673 22.663 1.00 23.70 188 TRP B CA 1
ATOM 1928 C C . TRP B 1 133 ? -10.370 2.291 23.557 1.00 23.93 188 TRP B C 1
ATOM 1929 O O . TRP B 1 133 ? -10.447 2.373 24.793 1.00 23.42 188 TRP B O 1
ATOM 1940 N N . GLN B 1 134 ? -9.282 1.855 22.930 1.00 24.23 189 GLN B N 1
ATOM 1941 C CA . G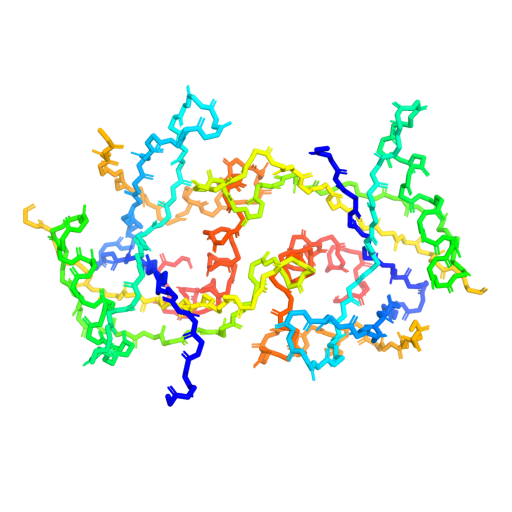LN B 1 134 ? -8.094 1.476 23.696 1.00 27.14 189 GLN B CA 1
ATOM 1942 C C . GLN B 1 134 ? -7.481 2.571 24.553 1.00 28.46 189 GLN B C 1
ATOM 1943 O O . GLN B 1 134 ? -6.855 2.277 25.566 1.00 30.42 189 GLN B O 1
ATOM 1949 N N . ALA B 1 135 ? -7.682 3.831 24.163 1.00 28.48 190 ALA B N 1
ATOM 1950 C CA . ALA B 1 135 ? -7.061 4.964 24.839 1.00 28.73 190 ALA B CA 1
ATOM 1951 C C . ALA B 1 135 ? -7.942 5.564 25.915 1.00 28.92 190 ALA B C 1
ATOM 1952 O O . ALA B 1 135 ? -7.492 6.446 26.650 1.00 28.60 190 ALA B O 1
ATOM 1954 N N . ARG B 1 136 ? -9.186 5.097 26.016 1.00 28.48 191 ARG B N 1
ATOM 1955 C CA . ARG B 1 136 ? -10.175 5.770 26.825 1.00 29.81 191 ARG B CA 1
ATOM 1956 C C . ARG B 1 136 ? -9.845 5.697 28.323 1.00 31.23 191 ARG B C 1
ATOM 1957 O O . ARG B 1 136 ? -10.082 6.666 29.057 1.00 30.11 191 ARG B O 1
ATOM 1965 N N . GLY B 1 137 ? -9.307 4.559 28.774 1.00 31.96 192 GLY B N 1
ATOM 1966 C CA . GLY B 1 137 ? -9.012 4.405 30.209 1.00 33.79 192 GLY B CA 1
ATOM 1967 C C . GLY B 1 137 ? -7.957 5.413 30.641 1.00 35.18 192 GLY B C 1
ATOM 1968 O O . GLY B 1 137 ? -8.067 6.030 31.708 1.00 35.91 192 GLY B O 1
ATOM 1969 N N . GLU B 1 138 ? -6.949 5.587 29.786 1.00 36.25 193 GLU B N 1
ATOM 1970 C CA . GLU B 1 138 ? -5.823 6.489 30.034 1.00 37.85 193 GLU B CA 1
ATOM 1971 C C . GLU B 1 138 ? -6.269 7.952 30.114 1.00 38.43 193 GLU B C 1
ATOM 1972 O O . GLU B 1 138 ? -5.815 8.711 30.999 1.00 39.22 193 GLU B O 1
ATOM 1978 N N . LEU B 1 139 ? -7.183 8.334 29.220 1.00 37.93 194 LEU B N 1
ATOM 1979 C CA . LEU B 1 139 ? -7.731 9.694 29.169 1.00 37.65 194 LEU B CA 1
ATOM 1980 C C . LEU B 1 139 ? -8.602 10.008 30.378 1.00 38.91 194 LEU B C 1
ATOM 1981 O O . LEU B 1 139 ? -8.575 11.145 30.919 1.00 38.39 194 LEU B O 1
ATOM 1986 N N . THR B 1 140 ? -9.368 8.999 30.791 1.00 39.04 195 THR B N 1
ATOM 1987 C CA . THR B 1 140 ? -10.157 9.038 32.023 1.00 40.33 195 THR B CA 1
ATOM 1988 C C . THR B 1 140 ? -9.280 9.124 33.296 1.00 41.73 195 THR B C 1
ATOM 1989 O O . THR B 1 140 ? -9.469 10.022 34.130 1.00 42.34 195 THR B O 1
ATOM 1993 N N . ARG B 1 141 ? -8.342 8.179 33.430 1.00 42.70 196 ARG B N 1
ATOM 1994 C CA . ARG B 1 141 ? -7.277 8.184 34.423 1.00 43.69 196 ARG B CA 1
ATOM 1995 C C . ARG B 1 141 ? -6.690 9.601 34.553 1.00 44.78 196 ARG B C 1
ATOM 1996 O O . ARG B 1 141 ? -6.558 10.141 35.654 1.00 45.14 196 ARG B O 1
ATOM 2004 N N . ARG B 1 142 ? -6.346 10.210 33.428 1.00 44.61 197 ARG B N 1
ATOM 2005 C CA . ARG B 1 142 ? -5.747 11.543 33.451 1.00 44.89 197 ARG B CA 1
ATOM 2006 C C . ARG B 1 142 ? -6.719 12.710 33.599 1.00 45.87 197 ARG B C 1
ATOM 2007 O O . ARG B 1 142 ? -6.297 13.858 33.720 1.00 46.52 197 ARG B O 1
ATOM 2015 N N . GLY B 1 143 ? -8.013 12.429 33.595 1.00 46.67 198 GLY B N 1
ATOM 2016 C CA . GLY B 1 143 ? -9.007 13.468 33.781 1.00 46.95 198 GLY B CA 1
ATOM 2017 C C . GLY B 1 143 ? -9.235 14.348 32.570 1.00 47.50 198 GLY B C 1
ATOM 2018 O O . GLY B 1 143 ? -9.975 15.324 32.664 1.00 48.06 198 GLY B O 1
ATOM 2019 N N . LEU B 1 144 ? -8.602 14.018 31.443 1.00 47.30 199 LEU B N 1
ATOM 2020 C CA . LEU B 1 144 ? -8.863 14.687 30.170 1.00 46.92 199 LEU B CA 1
ATOM 2021 C C . LEU B 1 144 ? -10.247 14.336 29.636 1.00 47.58 199 LEU B C 1
ATOM 2022 O O . LEU B 1 144 ? -10.834 15.076 28.842 1.00 47.18 199 LEU B O 1
ATOM 2027 N N . LEU B 1 145 ? -10.762 13.203 30.095 1.00 48.02 200 LEU B N 1
ATOM 2028 C CA . LEU B 1 145 ? -12.082 12.722 29.713 1.00 48.56 200 LEU B CA 1
ATOM 2029 C C . LEU B 1 145 ? -12.818 12.218 30.948 1.00 48.79 200 LEU B C 1
ATOM 2030 O O . LEU B 1 145 ? -12.293 12.301 32.064 1.00 49.62 200 LEU B O 1
#

InterPro domains:
  IPR000086 NUDIX hydrolase domain [PF00293] (60-175)
  IPR000086 NUDIX hydrolase domain [PS51462] (58-186)
  IPR015797 NUDIX hydrolase-like domain superfamily [SSF55811] (23-190)
  IPR020084 NUDIX hydrolase, conserved site [PS00893] (94-115)

Foldseek 3Di:
DDDFKEKEFEFEAAPLLKTKWKFAQDVVVNGTAIAGFMDTADDPGDRVRNVQVRQCVQFNKHAPDKAWFDKDDPCVPPDPYIYTYIYGYNMDGPVMDIDIGHVVVVVVCLVVCVRVPVVRSVNNVRCVVVCVVVVSD/DEKEFEFEAAQLLKTKWAFADDVVVNHTAIFGFMDGADDPGDHVRRRQVSQCVQWNKHAPDKDWFDKDDPDVVPDPYIYTYMYGYNMDGPDIDIGHNVVVVVCLVVCRHPDVVRSVNNVRCVVVCVVVVSD

Secondary structure (DSSP, 8-state):
-----EEEEEEEEETTSEEEEEEEEETTTTEEEEE-EEEEPPTT--HHHHHHHHHHHHH-EE-SEEEE---BBS-TTT---EEEEEEEEEEEE--EEEEEEEHHHHHHHHHHT---BHHHHHHHHHHHHHHHHTT--/-EEEEEEEB-TTSEEEEEEEEEGGGTEEEEE-EEEEPPTT--HHHHHHHHHHHHH--B-SEEEE---BBS-TTT---EEEEEEEES-B--EEEEEEHHHHHHHHHHT---BHHHHHHHHHHHHHHHHTT--

Sequence (268 aa):
RPRGPRAVVFILPVTAQGEAVLIRQFRYPLRATITEIVAGGVEKGEDLGAAAARELLEEVGGAASEWVPLPGFYPQPSISGVVFYPLLALGVTLGTIERVVLPLAEVYRMLEAGEIQDGPSSLTLWQARGELTRRGLLPRAVFILPVTAQGEAVLIRQFRYPLRATITEIVAGGVEKGEDLGAAAARELLEEVGGAASEWVPLPGFYPQPSISGVVFYPLLALGVTLIERVVLPLAEVYRMLEAGEIQDGPSSLTLWQARGELTRRGLL

Nearest PDB structures (foldseek):
  2w4e-assembly1_A  TM=1.007E+00  e=3.200E-30  Deinococcus radiodurans R1 = ATCC 13939 = DSM 20539
  2w4e-assembly1_B  TM=9.945E-01  e=7.887E-26  Deinococcus radiodurans R1 = ATCC 13939 = DSM 20539
  2yvm-assembly1_A  TM=9.641E-01  e=4.072E-18  Thermus thermophilus HB8
  5c8l-assembly1_B  TM=8.729E-01  e=4.030E-13  Bdellovibrio bacteriovorus HD100
  5c7q-assembly1_B  TM=8.846E-01  e=1.108E-12  Bdellovibrio bacteriovorus HD100

Organism: Deinococcus radiodurans (strain ATCC 13939 / DSM 20539 / JCM 16871 / CCUG 27074 / LMG 4051 / NBRC 15346 / NCIMB 9279 / VKM B-1422 / R1) (NCBI:txid243230)

CATH classification: 3.90.79.10

B-factor: mean 33.28, std 10.34, range [14.19, 81.47]

Radius of gyration: 18.42 Å; Cα contacts (8 Å, |Δi|>4): 612; chains: 2; bounding box: 48×50×44 Å